Protein AF-A0A0G4F6U7-F1 (afdb_monomer_lite)

Secondary structure (DSSP, 8-state):
---HHHHHHHHHHHHHHHTS---PPP-------GGGS-HHHHHHHHHH--SHHHHHHHHHH-TTT--HHHHHHHHHHHHHHHHHHHHGGGEEEPPP--SSHHHHHHHHHHHHHHHHTT--GGGGHHHHHHHHHHTTS--EEE-HHHHGGGTSTTHHHHHHS-HHHHHHHHHHTT-EEEETTEEEESEETTEEEETTTEEE--EE-SS--TTSTTPPP-TTS--EEETTEEESSHHHHHHHHHHHHHHHTT--S-EEEEEES-TTSHHHHHHHHHHHS-GGGGGGG-TTEEEEEEEETTTEEEEEEEE--EEE----TT---EEE---EEEEEEEE----PPP-------

Foldseek 3Di:
DPDVVVVLVVLVVVLVVVVDDDDDDDDDDDDDALVNPDPVVLVVVLVVDQALVSVVVVCVVPVRNDDLSSQQVSLVSNQVSLCCVQQNQQEAEDQADDPDSSVSSSQSSLVRCCSVVLPPSSLCNLVSLLLCLQVVNHHQYQYPVLVVCCVDPNVVVLVVDQSVQNSVSSRQVPRWAQAPNDTDRCDDNQWGQANPPGTWHKDFDPDQDPVRVPDDADSSWGFIDTPQKIWRTNSLVSSVRSVVRCVVVVSAPAEAEQEDADCPDPSNVVLVVVVVDDQVCLVVVDPAWGWIWMAGPQQKIKIKIKDFPFDQDPDDPDDRPGDRDHIYIYIYIYRDPPPDPPPPPPPDD

pLDDT: mean 79.93, std 16.0, range [33.16, 97.44]

Sequence (349 aa):
MLNPWRWLKALLTTLATCHRSTSPPQQHDDPISASDVPEEAAVIIAEYVRSYSQLEALIDAHPTQFTTAVLLPILTRLLPAVVEDIFGAFVQVAIPKLSQDAAVIVAITRRLMMLEDGRDLARWRPHLELLYHLRGKRPVVLGDGHFEVFGSQTGRGFIGETEAVRQWKILSRGVTVHDRGQQRQLMDGDWILHTASGYRLPALLTSASPLFPRDTVDPANPPTQLDGWTYRNYASLVAFSVFNWLRDGRYITFSRDWSSWCPASAASLRVCQLRAAPPSDAAQWGNGVAVFDQKYNCRWHLRLVCWAVRRSVRGTRRSFDWRIGELTVLRLSMCTRRSLPPTIGRAMP

Structure (mmCIF, N/CA/C/O backbone):
data_AF-A0A0G4F6U7-F1
#
_entry.id   AF-A0A0G4F6U7-F1
#
loop_
_atom_site.group_PDB
_atom_site.id
_atom_site.type_symbol
_atom_site.label_atom_id
_atom_site.label_alt_id
_atom_site.label_comp_id
_atom_site.label_asym_id
_atom_site.label_entity_id
_atom_site.label_seq_id
_atom_site.pdbx_PDB_ins_code
_atom_site.Cartn_x
_atom_site.Cartn_y
_atom_site.Cartn_z
_atom_site.occupancy
_atom_site.B_iso_or_equiv
_atom_site.auth_seq_id
_atom_site.auth_comp_id
_atom_site.auth_asym_id
_atom_site.auth_atom_id
_atom_site.pdbx_PDB_model_num
ATOM 1 N N . MET A 1 1 ? -5.337 22.026 10.492 1.00 40.19 1 MET A N 1
ATOM 2 C CA . MET A 1 1 ? -5.624 20.610 10.803 1.00 40.19 1 MET A CA 1
ATOM 3 C C . MET A 1 1 ? -5.592 20.461 12.311 1.00 40.19 1 MET A C 1
ATOM 5 O O . MET A 1 1 ? -4.565 20.767 12.907 1.00 40.19 1 MET A O 1
ATOM 9 N N . LEU A 1 2 ? -6.725 20.110 12.924 1.00 41.50 2 LEU A N 1
ATOM 10 C CA . LEU A 1 2 ? -6.772 19.744 14.341 1.00 41.50 2 LEU A CA 1
ATOM 11 C C . LEU A 1 2 ? -5.878 18.517 14.554 1.00 41.50 2 LEU A C 1
ATOM 13 O O . LEU A 1 2 ? -5.738 17.695 13.656 1.00 41.50 2 LEU A O 1
ATOM 17 N N . ASN A 1 3 ? -5.202 18.444 15.698 1.00 49.34 3 ASN A N 1
ATOM 18 C CA . ASN A 1 3 ? -4.322 17.326 16.014 1.00 49.34 3 ASN A CA 1
ATOM 19 C C . ASN A 1 3 ? -5.196 16.120 16.422 1.00 49.34 3 ASN A C 1
ATOM 21 O O . ASN A 1 3 ? -5.743 16.170 17.527 1.00 49.34 3 ASN A O 1
ATOM 25 N N . PRO A 1 4 ? -5.311 15.050 15.610 1.00 46.31 4 PRO A N 1
ATOM 26 C CA . PRO A 1 4 ? -6.170 13.897 15.918 1.00 46.31 4 PRO A CA 1
ATOM 27 C C . PRO A 1 4 ? -5.772 13.204 17.235 1.00 46.31 4 PRO A C 1
ATOM 29 O O . PRO A 1 4 ? -6.594 12.612 17.935 1.00 46.31 4 PRO A O 1
ATOM 32 N N . TRP A 1 5 ? -4.522 13.385 17.679 1.00 50.59 5 TRP A N 1
ATOM 33 C CA . TRP A 1 5 ? -4.052 12.908 18.981 1.00 50.59 5 TRP A CA 1
ATOM 34 C C . TRP A 1 5 ? -4.678 13.634 20.172 1.00 50.59 5 TRP A C 1
ATOM 36 O O . TRP A 1 5 ? -4.762 13.060 21.256 1.00 50.59 5 TRP A O 1
ATOM 46 N N . ARG A 1 6 ? -5.114 14.888 20.004 1.00 60.78 6 ARG A N 1
ATOM 47 C CA . ARG A 1 6 ? -5.789 15.648 21.065 1.00 60.78 6 ARG A CA 1
ATOM 48 C C . ARG A 1 6 ? -7.171 15.060 21.350 1.00 60.78 6 ARG A C 1
ATOM 50 O O . ARG A 1 6 ? -7.548 14.971 22.515 1.00 60.78 6 ARG A O 1
ATOM 57 N N . TRP A 1 7 ? -7.861 14.600 20.309 1.00 58.53 7 TRP A N 1
ATOM 58 C CA . TRP A 1 7 ? -9.170 13.963 20.407 1.00 58.53 7 TRP A CA 1
ATOM 59 C C . TRP A 1 7 ? -9.079 12.544 20.967 1.00 58.53 7 TRP A C 1
ATOM 61 O O . TRP A 1 7 ? -9.760 12.236 21.938 1.00 58.53 7 TRP A O 1
ATOM 71 N N . LEU A 1 8 ? -8.140 11.717 20.480 1.00 54.72 8 LEU A N 1
ATOM 72 C CA . LEU A 1 8 ? -7.913 10.377 21.043 1.00 54.72 8 LEU A CA 1
ATOM 73 C C . LEU A 1 8 ? -7.614 10.452 22.547 1.00 54.72 8 LEU A C 1
ATOM 75 O O . LEU A 1 8 ? -8.070 9.623 23.329 1.00 54.72 8 LEU A O 1
ATOM 79 N N . LYS A 1 9 ? -6.857 11.476 22.959 1.00 60.44 9 LYS A N 1
ATOM 80 C CA . LYS A 1 9 ? -6.544 11.734 24.363 1.00 60.44 9 LYS A CA 1
ATOM 81 C C . LYS A 1 9 ? -7.778 12.189 25.147 1.00 60.44 9 LYS A C 1
ATOM 83 O O . LYS A 1 9 ? -7.944 11.729 26.271 1.00 60.44 9 LYS A O 1
ATOM 88 N N . ALA A 1 10 ? -8.643 13.029 24.574 1.00 63.41 10 ALA A N 1
ATOM 89 C CA . ALA A 1 10 ? -9.898 13.444 25.202 1.00 63.41 10 ALA A CA 1
ATOM 90 C C . ALA A 1 10 ? -10.861 12.259 25.361 1.00 63.41 10 ALA A C 1
ATOM 92 O O . ALA A 1 10 ? -11.289 11.994 26.476 1.00 63.41 10 ALA A O 1
ATOM 93 N N . LEU A 1 11 ? -11.084 11.475 24.302 1.00 58.88 11 LEU A N 1
ATOM 94 C CA . LEU A 1 11 ? -11.898 10.258 24.324 1.00 58.88 11 LEU A CA 1
ATOM 95 C C . LEU A 1 11 ? -11.395 9.262 25.381 1.00 58.88 11 LEU A C 1
ATOM 97 O O . LEU A 1 11 ? -12.164 8.798 26.216 1.00 58.88 11 LEU A O 1
ATOM 101 N N . LEU A 1 12 ? -10.087 8.981 25.400 1.00 61.59 12 LEU A N 1
ATOM 102 C CA . LEU A 1 12 ? -9.454 8.143 26.424 1.00 61.59 12 LEU A CA 1
ATOM 103 C C . LEU A 1 12 ? -9.634 8.703 27.839 1.00 61.59 12 LEU A C 1
ATOM 105 O O . LEU A 1 12 ? -9.830 7.933 28.776 1.00 61.59 12 LEU A O 1
ATOM 109 N N . THR A 1 13 ? -9.565 10.027 28.001 1.00 66.75 13 THR A N 1
ATOM 110 C CA . THR A 1 13 ? -9.770 10.677 29.302 1.00 66.75 13 THR A CA 1
ATOM 111 C C . THR A 1 13 ? -11.214 10.505 29.759 1.00 66.75 13 THR A C 1
ATOM 113 O O . THR A 1 13 ? -11.430 10.073 30.886 1.00 66.75 13 THR A O 1
ATOM 116 N N . THR A 1 14 ? -12.186 10.739 28.874 1.00 63.28 14 THR A N 1
ATOM 117 C CA . THR A 1 14 ? -13.619 10.579 29.152 1.00 63.28 14 THR A CA 1
ATOM 118 C C . THR A 1 14 ? -13.969 9.132 29.496 1.00 63.28 14 THR A C 1
ATOM 120 O O . THR A 1 14 ? -14.623 8.873 30.507 1.00 63.28 14 THR A O 1
ATOM 123 N N . LEU A 1 15 ? -13.463 8.170 28.716 1.00 58.62 15 LEU A N 1
ATOM 124 C CA . LEU A 1 15 ? -13.661 6.741 28.973 1.00 58.62 15 LEU A CA 1
ATOM 125 C C . LEU A 1 15 ? -13.040 6.308 30.312 1.00 58.62 15 LEU A C 1
ATOM 127 O O . LEU A 1 15 ? -13.625 5.497 31.027 1.00 58.62 15 LEU A O 1
ATOM 131 N N . ALA A 1 16 ? -11.893 6.877 30.692 1.00 58.88 16 ALA A N 1
ATOM 132 C CA . ALA A 1 16 ? -11.264 6.605 31.983 1.00 58.88 16 ALA A CA 1
ATOM 133 C C . ALA A 1 16 ? -12.014 7.246 33.167 1.00 58.88 16 ALA A C 1
ATOM 135 O O . ALA A 1 16 ? -12.053 6.660 34.251 1.00 58.88 16 ALA A O 1
ATOM 136 N N . THR A 1 17 ? -12.623 8.424 32.988 1.00 62.81 17 THR A N 1
ATOM 137 C CA . THR A 1 17 ? -13.382 9.108 34.048 1.00 62.81 17 THR A CA 1
ATOM 138 C C . THR A 1 17 ? -14.770 8.515 34.269 1.00 62.81 17 THR A C 1
ATOM 140 O O . THR A 1 17 ? -15.213 8.451 35.416 1.00 62.81 17 THR A O 1
ATOM 143 N N . CYS A 1 18 ? -15.426 8.000 33.222 1.00 54.12 18 CYS A N 1
ATOM 144 C CA . CYS A 1 18 ? -16.718 7.313 33.345 1.00 54.12 18 CYS A CA 1
ATOM 145 C C . CYS A 1 18 ? -16.656 6.076 34.254 1.00 54.12 18 CYS A C 1
ATOM 147 O O . CYS A 1 18 ? -17.672 5.688 34.818 1.00 54.12 18 CYS A O 1
ATOM 149 N N . HIS A 1 19 ? -15.473 5.492 34.471 1.00 53.75 19 HIS A N 1
ATOM 150 C CA . HIS A 1 19 ? -15.337 4.325 35.339 1.00 53.75 19 HIS A CA 1
ATOM 151 C C . HIS A 1 19 ? -15.203 4.659 36.840 1.00 53.75 19 HIS A C 1
ATOM 153 O O . HIS A 1 19 ? -15.184 3.739 37.656 1.00 53.75 19 HIS A O 1
ATOM 159 N N . ARG A 1 20 ? -15.092 5.943 37.229 1.00 49.62 20 ARG A N 1
ATOM 160 C CA . ARG A 1 20 ? -14.741 6.352 38.608 1.00 49.62 20 ARG A CA 1
ATOM 161 C C . ARG A 1 20 ? -15.729 7.267 39.335 1.00 49.62 20 ARG A C 1
ATOM 163 O O . ARG A 1 20 ? -15.447 7.623 40.475 1.00 49.62 20 ARG A O 1
ATOM 170 N N . SER A 1 21 ? -16.857 7.648 38.740 1.00 44.41 21 SER A N 1
ATOM 171 C CA . SER A 1 21 ? -17.758 8.625 39.367 1.00 44.41 21 SER A CA 1
ATOM 172 C C . SER A 1 21 ? -19.019 7.977 39.946 1.00 44.41 21 SER A C 1
ATOM 174 O O . SER A 1 21 ? -19.998 7.764 39.239 1.00 44.41 21 SER A O 1
ATOM 176 N N . THR A 1 22 ? -18.998 7.693 41.249 1.00 45.25 22 THR A N 1
ATOM 177 C CA . THR A 1 22 ? -20.193 7.492 42.088 1.00 45.25 22 THR A CA 1
ATOM 178 C C . THR A 1 22 ? -20.369 8.730 42.962 1.00 45.25 22 THR A C 1
ATOM 180 O O . THR A 1 22 ? -19.829 8.792 44.065 1.00 45.25 22 THR A O 1
ATOM 183 N N . SER A 1 23 ? -21.104 9.722 42.462 1.00 52.34 23 SER A N 1
ATOM 184 C CA . SER A 1 23 ? -21.536 10.898 43.229 1.00 52.34 23 SER A CA 1
ATOM 185 C C . SER A 1 23 ? -23.064 11.004 43.142 1.00 52.34 23 SER A C 1
ATOM 187 O O . SER A 1 23 ? -23.607 10.733 42.070 1.00 52.34 23 SER A O 1
ATOM 189 N N . PRO A 1 24 ? -23.771 11.354 44.233 1.00 53.81 24 PRO A N 1
ATOM 190 C CA . PRO A 1 24 ? -25.235 11.365 44.270 1.00 53.81 24 PRO A CA 1
ATOM 191 C C . PRO A 1 24 ? -25.838 12.511 43.426 1.00 53.81 24 PRO A C 1
ATOM 193 O O . PRO A 1 24 ? -25.215 13.570 43.315 1.00 53.81 24 PRO A O 1
ATOM 196 N N . PRO A 1 25 ? -27.034 12.319 42.833 1.00 53.66 25 PRO A N 1
ATOM 197 C CA . PRO A 1 25 ? -27.571 13.203 41.798 1.00 53.66 25 PRO A CA 1
ATOM 198 C C . PRO A 1 25 ? -28.247 14.469 42.355 1.00 53.66 25 PRO A C 1
ATOM 200 O O . PRO A 1 25 ? -29.025 14.411 43.307 1.00 53.66 25 PRO A O 1
ATOM 203 N N . GLN A 1 26 ? -27.989 15.609 41.705 1.00 55.94 26 GLN A N 1
ATOM 204 C CA . GLN A 1 26 ? -28.823 16.817 41.755 1.00 55.94 26 GLN A CA 1
ATOM 205 C C . GLN A 1 26 ? -29.822 16.775 40.586 1.00 55.94 26 GLN A C 1
ATOM 207 O O . GLN A 1 26 ? -29.419 16.537 39.451 1.00 55.94 26 GLN A O 1
ATOM 212 N N . GLN A 1 27 ? -31.109 17.003 40.874 1.00 58.38 27 GLN A N 1
ATOM 213 C CA . GLN A 1 27 ? -32.210 17.022 39.901 1.00 58.38 27 GLN A CA 1
ATOM 214 C C . GLN A 1 27 ? -32.046 18.159 38.875 1.00 58.38 27 GLN A C 1
ATOM 216 O O . GLN A 1 27 ? -32.274 19.325 39.189 1.00 58.38 27 GLN A O 1
ATOM 221 N N . HIS A 1 28 ? -31.699 17.800 37.644 1.00 55.06 28 HIS A N 1
ATOM 222 C CA . HIS A 1 28 ? -31.919 18.581 36.427 1.00 55.06 28 HIS A CA 1
ATOM 223 C C . HIS A 1 28 ? -32.705 17.690 35.456 1.00 55.06 28 HIS A C 1
ATOM 225 O O . HIS A 1 28 ? -32.580 16.473 35.554 1.00 55.06 28 HIS A O 1
ATOM 231 N N . ASP A 1 29 ? -33.517 18.281 34.569 1.00 57.53 29 ASP A N 1
ATOM 232 C CA . ASP A 1 29 ? -34.277 17.563 33.532 1.00 57.53 29 ASP A CA 1
ATOM 233 C C . ASP A 1 29 ? -33.411 16.476 32.882 1.00 57.53 29 ASP A C 1
ATOM 235 O O . ASP A 1 29 ? -32.372 16.792 32.297 1.00 57.53 29 ASP A O 1
ATOM 239 N N . ASP A 1 30 ? -33.815 15.211 33.050 1.00 62.66 30 ASP A N 1
ATOM 240 C CA . ASP A 1 30 ? -32.976 14.052 32.750 1.00 62.66 30 ASP A CA 1
ATOM 241 C C . ASP A 1 30 ? -32.612 14.036 31.255 1.00 62.66 30 ASP A C 1
ATOM 243 O O . ASP A 1 30 ? -33.484 13.823 30.401 1.00 62.66 30 ASP A O 1
ATOM 247 N N . PRO A 1 31 ? -31.336 14.262 30.889 1.00 64.31 31 PRO A N 1
ATOM 248 C CA . PRO A 1 31 ? -30.898 14.010 29.530 1.00 64.31 31 PRO A CA 1
ATOM 249 C C . PRO A 1 31 ? -31.093 12.519 29.245 1.00 64.31 31 PRO A C 1
ATOM 251 O O . PRO A 1 31 ? -30.679 11.686 30.050 1.00 64.31 31 PRO A O 1
ATOM 254 N N . ILE A 1 32 ? -31.718 12.195 28.105 1.00 59.88 32 ILE A N 1
ATOM 255 C CA . ILE A 1 32 ? -31.932 10.813 27.642 1.00 59.88 32 ILE A CA 1
ATOM 256 C C . ILE A 1 32 ? -30.635 10.032 27.842 1.00 59.88 32 ILE A C 1
ATOM 258 O O . ILE A 1 32 ? -29.584 10.418 27.311 1.00 59.88 32 ILE A O 1
ATOM 262 N N . SER A 1 33 ? -30.700 8.969 28.643 1.00 68.19 33 SER A N 1
ATOM 263 C CA . SER A 1 33 ? -29.511 8.213 28.993 1.00 68.19 33 SER A CA 1
ATOM 264 C C . SER A 1 33 ? -28.994 7.503 27.749 1.00 68.19 33 SER A C 1
ATOM 266 O O . SER A 1 33 ? -29.758 7.005 26.923 1.00 68.19 33 SER A O 1
ATOM 268 N N . ALA A 1 34 ? -27.674 7.401 27.607 1.00 59.03 34 ALA A N 1
ATOM 269 C CA . ALA A 1 34 ? -27.078 6.647 26.506 1.00 59.03 34 ALA A CA 1
ATOM 270 C C . ALA A 1 34 ? -27.438 5.147 26.555 1.00 59.03 34 ALA A C 1
ATOM 272 O O . ALA A 1 34 ? -27.325 4.458 25.545 1.00 59.03 34 ALA A O 1
ATOM 273 N N . SER A 1 35 ? -27.888 4.647 27.713 1.00 68.25 35 SER A N 1
ATOM 274 C CA . SER A 1 35 ? -28.480 3.309 27.856 1.00 68.25 35 SER A CA 1
ATOM 275 C C . SER A 1 35 ? -29.824 3.154 27.149 1.00 68.25 35 SER A C 1
ATOM 277 O O . SER A 1 35 ? -30.236 2.028 26.890 1.00 68.25 35 SER A O 1
ATOM 279 N N . ASP A 1 36 ? -30.500 4.263 26.853 1.00 71.62 36 ASP A N 1
ATOM 280 C CA . ASP A 1 36 ? -31.846 4.278 26.277 1.00 71.62 36 ASP A CA 1
ATOM 281 C C . ASP A 1 36 ? -31.800 4.315 24.743 1.00 71.62 36 ASP A C 1
ATOM 283 O O . ASP A 1 36 ? -32.838 4.258 24.084 1.00 71.62 36 ASP A O 1
ATOM 287 N N . VAL A 1 37 ? -30.598 4.410 24.157 1.00 64.12 37 VAL A N 1
ATOM 288 C CA . VAL A 1 37 ? -30.391 4.296 22.712 1.00 64.12 37 VAL A CA 1
ATOM 289 C C . VAL A 1 37 ? -30.582 2.827 22.317 1.00 64.12 37 VAL A C 1
ATOM 291 O O . VAL A 1 37 ? -29.795 1.983 22.751 1.00 64.12 37 VAL A O 1
ATOM 294 N N . PRO A 1 38 ? -31.583 2.499 21.480 1.00 77.81 38 PRO A N 1
ATOM 295 C CA . PRO A 1 38 ? -31.820 1.125 21.055 1.00 77.81 38 PRO A CA 1
ATOM 296 C C . PRO A 1 38 ? -30.613 0.573 20.291 1.00 77.81 38 PRO A C 1
ATOM 298 O O . PRO A 1 38 ? -29.976 1.292 19.514 1.00 77.81 38 PRO A O 1
ATOM 301 N N . GLU A 1 39 ? -30.316 -0.715 20.456 1.00 74.62 39 GLU A N 1
ATOM 302 C CA . GLU A 1 39 ? -29.221 -1.386 19.742 1.00 74.62 39 GLU A CA 1
ATOM 303 C C . GLU A 1 39 ? -29.390 -1.269 18.211 1.00 74.62 39 GLU A C 1
ATOM 305 O O . GLU A 1 39 ? -28.419 -1.125 17.461 1.00 74.62 39 GLU A O 1
ATOM 310 N N . GLU A 1 40 ? -30.637 -1.206 17.739 1.00 78.88 40 GLU A N 1
ATOM 311 C CA . GLU A 1 40 ? -31.000 -0.994 16.339 1.00 78.88 40 GLU A CA 1
ATOM 312 C C . GLU A 1 40 ? -30.527 0.368 15.808 1.00 78.88 40 GLU A C 1
ATOM 314 O O . GLU A 1 40 ? -30.136 0.481 14.643 1.00 78.88 40 GLU A O 1
ATOM 319 N N . ALA A 1 41 ? -30.499 1.404 16.651 1.00 77.12 41 ALA A N 1
ATOM 320 C CA . ALA A 1 41 ? -30.007 2.720 16.259 1.00 77.12 41 ALA A CA 1
ATOM 321 C C . ALA A 1 41 ? -28.490 2.696 16.014 1.00 77.12 41 ALA A C 1
ATOM 323 O O . ALA A 1 41 ? -28.021 3.292 15.044 1.00 77.12 41 ALA A O 1
ATOM 324 N N . ALA A 1 42 ? -27.721 1.949 16.816 1.00 72.12 42 ALA A N 1
ATOM 325 C CA . ALA A 1 42 ? -26.281 1.781 16.601 1.00 72.12 42 ALA A CA 1
ATOM 326 C C . ALA A 1 42 ? -25.982 1.085 15.260 1.00 72.12 42 ALA A C 1
ATOM 328 O O . ALA A 1 42 ? -25.031 1.447 14.562 1.00 72.12 42 ALA A O 1
ATOM 329 N N . VAL A 1 43 ? -26.828 0.131 14.858 1.00 76.25 43 VAL A N 1
ATOM 330 C CA . VAL A 1 43 ? -26.751 -0.519 13.543 1.00 76.25 43 VAL A CA 1
ATOM 331 C C . VAL A 1 43 ? -26.986 0.478 12.410 1.00 76.25 43 VAL A C 1
ATOM 333 O O . VAL A 1 43 ? -26.181 0.515 11.480 1.00 76.25 43 VAL A O 1
ATOM 336 N N . ILE A 1 44 ? -28.027 1.307 12.508 1.00 83.38 44 ILE A N 1
ATOM 337 C CA . ILE A 1 44 ? -28.359 2.326 11.499 1.00 83.38 44 ILE A CA 1
ATOM 338 C C . ILE A 1 44 ? -27.246 3.375 11.395 1.00 83.38 44 ILE A C 1
ATOM 340 O O . ILE A 1 44 ? -26.821 3.728 10.294 1.00 83.38 44 ILE A O 1
ATOM 344 N N . ILE A 1 45 ? -26.718 3.841 12.531 1.00 77.12 45 ILE A N 1
ATOM 345 C CA . ILE A 1 45 ? -25.592 4.780 12.561 1.00 77.12 45 ILE A CA 1
ATOM 346 C C . ILE A 1 45 ? -24.370 4.155 11.880 1.00 77.12 45 ILE A C 1
ATOM 348 O O . ILE A 1 45 ? -23.751 4.797 11.033 1.00 77.12 45 ILE A O 1
ATOM 352 N N . ALA A 1 46 ? -24.051 2.891 12.175 1.00 78.25 46 ALA A N 1
ATOM 353 C CA . ALA A 1 46 ? -22.943 2.186 11.532 1.00 78.25 46 ALA A CA 1
ATOM 354 C C . ALA A 1 46 ? -23.129 2.016 10.011 1.00 78.25 46 ALA A C 1
ATOM 356 O O . ALA A 1 46 ? -22.146 1.913 9.283 1.00 78.25 46 ALA A O 1
ATOM 357 N N . GLU A 1 47 ? -24.367 1.980 9.511 1.00 83.19 47 GLU A N 1
ATOM 358 C CA . GLU A 1 47 ? -24.648 1.974 8.070 1.00 83.19 47 GLU A CA 1
ATOM 359 C C . GLU A 1 47 ? -24.481 3.354 7.421 1.00 83.19 47 GLU A C 1
ATOM 361 O O . GLU A 1 47 ? -24.200 3.440 6.219 1.00 83.19 47 GLU A O 1
ATOM 366 N N . TYR A 1 48 ? -24.654 4.429 8.188 1.00 86.06 48 TYR A N 1
ATOM 367 C CA . TYR A 1 48 ? -24.512 5.799 7.704 1.00 86.06 48 TYR A CA 1
ATOM 368 C C . TYR A 1 48 ? -23.061 6.294 7.757 1.00 86.06 48 TYR A C 1
ATOM 370 O O . TYR A 1 48 ? -22.618 7.008 6.859 1.00 86.06 48 TYR A O 1
ATOM 378 N N . VAL A 1 49 ? -22.304 5.877 8.773 1.00 88.81 49 VAL A N 1
ATOM 379 C CA . VAL A 1 49 ? -20.893 6.229 8.956 1.00 88.81 49 VAL A CA 1
ATOM 380 C C . VAL A 1 49 ? -20.025 5.397 8.008 1.00 88.81 49 VAL A C 1
ATOM 382 O O . VAL A 1 49 ? -19.842 4.195 8.191 1.00 88.81 49 VAL A O 1
ATOM 385 N N . ARG A 1 50 ? -19.486 6.044 6.972 1.00 87.50 50 ARG A N 1
ATOM 386 C CA . ARG A 1 50 ? -18.647 5.431 5.925 1.00 87.50 50 ARG A CA 1
ATOM 387 C C . ARG A 1 50 ? -17.173 5.809 6.012 1.00 87.50 50 ARG A C 1
ATOM 389 O O . ARG A 1 50 ? -16.364 5.158 5.361 1.00 87.50 50 ARG A O 1
ATOM 396 N N . SER A 1 51 ? -16.833 6.816 6.810 1.00 87.25 51 SER A N 1
ATOM 397 C CA . SER A 1 51 ? -15.453 7.220 7.088 1.00 87.25 51 SER A CA 1
ATOM 398 C C . SER A 1 51 ? -15.250 7.536 8.566 1.00 87.25 51 SER A C 1
ATOM 400 O O . SER A 1 51 ? -16.194 7.853 9.297 1.00 87.25 51 SER A O 1
ATOM 402 N N . TYR A 1 52 ? -14.000 7.497 9.010 1.00 87.06 52 TYR A N 1
ATOM 403 C CA . TYR A 1 52 ? -13.599 7.919 10.344 1.00 87.06 52 TYR A CA 1
ATOM 404 C C . TYR A 1 52 ? -13.861 9.411 10.560 1.00 87.06 52 TYR A C 1
ATOM 406 O O . TYR A 1 52 ? -14.343 9.788 11.621 1.00 87.06 52 TYR A O 1
ATOM 414 N N . SER A 1 53 ? -13.667 10.251 9.541 1.00 86.31 53 SER A N 1
ATOM 415 C CA . SER A 1 53 ? -14.015 11.680 9.619 1.00 86.31 53 SER A CA 1
ATOM 416 C C . SER A 1 53 ? -15.506 11.939 9.885 1.00 86.31 53 SER A C 1
ATOM 418 O O . SER A 1 53 ? -15.851 12.866 10.618 1.00 86.31 53 SER A O 1
ATOM 420 N N . GLN A 1 54 ? -16.406 11.114 9.337 1.00 89.25 54 GLN A N 1
ATOM 421 C CA . GLN A 1 54 ? -17.837 11.187 9.650 1.00 89.25 54 GLN A CA 1
ATOM 422 C C . GLN A 1 54 ? -18.119 10.740 11.084 1.00 89.25 54 GLN A C 1
ATOM 424 O O . GLN A 1 54 ? -18.940 11.357 11.761 1.00 89.25 54 GLN A O 1
ATOM 429 N N . LEU A 1 55 ? -17.437 9.688 11.550 1.00 89.25 55 LEU A N 1
ATOM 430 C CA . LEU A 1 55 ? -17.551 9.226 12.930 1.00 89.25 55 LEU A CA 1
ATOM 431 C C . LEU A 1 55 ? -17.073 10.294 13.921 1.00 89.25 55 LEU A C 1
ATOM 433 O O . LEU A 1 55 ? -17.748 10.543 14.912 1.00 89.25 55 LEU A O 1
ATOM 437 N N . GLU A 1 56 ? -15.943 10.943 13.638 1.00 88.06 56 GLU A N 1
ATOM 438 C CA . GLU A 1 56 ? -15.385 12.025 14.455 1.00 88.06 56 GLU A CA 1
ATOM 439 C C . GLU A 1 56 ? -16.377 13.190 14.564 1.00 88.06 56 GLU A C 1
ATOM 441 O O . GLU A 1 56 ? -16.742 13.579 15.671 1.00 88.06 56 GLU A O 1
ATOM 446 N N . ALA A 1 57 ? -16.910 13.664 13.432 1.00 88.00 57 ALA A N 1
ATOM 447 C CA . ALA A 1 57 ? -17.907 14.735 13.415 1.00 88.00 57 ALA A CA 1
ATOM 448 C C . ALA A 1 57 ? -19.185 14.376 14.195 1.00 88.00 57 ALA A C 1
ATOM 450 O O . ALA A 1 57 ? -19.778 15.231 14.853 1.00 88.00 57 ALA A O 1
ATOM 451 N N . LEU A 1 58 ? -19.611 13.111 14.133 1.00 87.19 58 LEU A N 1
ATOM 452 C CA . LEU A 1 58 ? -20.794 12.634 14.842 1.00 87.19 58 LEU A CA 1
ATOM 453 C C . LEU A 1 58 ? -20.567 12.564 16.359 1.00 87.19 58 LEU A C 1
ATOM 455 O O . LEU A 1 58 ? -21.445 12.953 17.129 1.00 87.19 58 LEU A O 1
ATOM 459 N N . ILE A 1 59 ? -19.391 12.104 16.790 1.00 85.94 59 ILE A N 1
ATOM 460 C CA . ILE A 1 59 ? -19.030 12.076 18.211 1.00 85.94 59 ILE A CA 1
ATOM 461 C C . ILE A 1 59 ? -18.903 13.498 18.758 1.00 85.94 59 ILE A C 1
ATOM 463 O O . ILE A 1 59 ? -19.388 13.766 19.855 1.00 85.94 59 ILE A O 1
ATOM 467 N N . ASP A 1 60 ? -18.318 14.417 17.990 1.00 84.56 60 ASP A N 1
ATOM 468 C CA . ASP A 1 60 ? -18.191 15.823 18.382 1.00 84.56 60 ASP A CA 1
ATOM 469 C C . ASP A 1 60 ? -19.557 16.506 18.549 1.00 84.56 60 ASP A C 1
ATOM 471 O O . ASP A 1 60 ? -19.732 17.329 19.448 1.00 84.56 60 ASP A O 1
ATOM 475 N N . ALA A 1 61 ? -20.543 16.140 17.725 1.00 83.44 61 ALA A N 1
ATOM 476 C CA . ALA A 1 61 ? -21.911 16.638 17.847 1.00 83.44 61 ALA A CA 1
ATOM 477 C C . ALA A 1 61 ? -22.660 16.061 19.066 1.00 83.44 61 ALA A C 1
ATOM 479 O O . ALA A 1 61 ? -23.548 16.726 19.605 1.00 83.44 61 ALA A O 1
ATOM 480 N N . HIS A 1 62 ? -22.311 14.849 19.517 1.00 82.81 62 HIS A N 1
ATOM 481 C CA . HIS A 1 62 ? -23.049 14.120 20.559 1.00 82.81 62 HIS A CA 1
ATOM 482 C C . HIS A 1 62 ? -22.138 13.389 21.571 1.00 82.81 62 HIS A C 1
ATOM 484 O O . HIS A 1 62 ? -22.277 12.179 21.776 1.00 82.81 62 HIS A O 1
ATOM 490 N N . PRO A 1 63 ? -21.227 14.088 22.271 1.00 80.12 63 PRO A N 1
ATOM 491 C CA . PRO A 1 63 ? -20.150 13.455 23.040 1.00 80.12 63 PRO A CA 1
ATOM 492 C C . PRO A 1 63 ? -20.631 12.565 24.197 1.00 80.12 63 PRO A C 1
ATOM 494 O O . PRO A 1 63 ? -19.922 11.645 24.599 1.00 80.12 63 PRO A O 1
ATOM 497 N N . THR A 1 64 ? -21.826 12.812 24.738 1.00 81.00 64 THR A N 1
ATOM 498 C CA . THR A 1 64 ? -22.405 12.037 25.849 1.00 81.00 64 THR A CA 1
ATOM 499 C C . THR A 1 64 ? -23.114 10.755 25.406 1.00 81.00 64 THR A C 1
ATOM 501 O O . THR A 1 64 ? -23.359 9.888 26.240 1.00 81.00 64 THR A O 1
ATOM 504 N N . GLN A 1 65 ? -23.430 10.608 24.115 1.00 81.31 65 GLN A N 1
ATOM 505 C CA . GLN A 1 65 ? -24.210 9.479 23.587 1.00 81.31 65 GLN A CA 1
ATOM 506 C C . GLN A 1 65 ? -23.330 8.305 23.124 1.00 81.31 65 GLN A C 1
ATOM 508 O O . GLN A 1 65 ? -23.801 7.175 23.004 1.00 81.31 65 GLN A O 1
ATOM 513 N N . PHE A 1 66 ? -22.035 8.540 22.896 1.00 82.69 66 PHE A N 1
ATOM 514 C CA . PHE A 1 66 ? -21.099 7.534 22.393 1.00 82.69 66 PHE A CA 1
ATOM 515 C C . PHE A 1 66 ? -20.387 6.783 23.522 1.00 82.69 66 PHE A C 1
ATOM 517 O O . PHE A 1 66 ? -19.230 7.043 23.853 1.00 82.69 66 PHE A O 1
ATOM 524 N N . THR A 1 67 ? -21.088 5.810 24.104 1.00 86.38 67 THR A N 1
ATOM 525 C CA . THR A 1 67 ? -20.503 4.851 25.055 1.00 86.38 67 THR A CA 1
ATOM 526 C C . THR A 1 67 ? -19.673 3.784 24.336 1.00 86.38 67 THR A C 1
ATOM 528 O O . THR A 1 67 ? -19.720 3.643 23.111 1.00 86.38 67 THR A O 1
ATOM 531 N N . THR A 1 68 ? -18.920 2.977 25.090 1.00 87.06 68 THR A N 1
ATOM 532 C CA . THR A 1 68 ? -18.165 1.845 24.526 1.00 87.06 68 THR A CA 1
ATOM 533 C C . THR A 1 68 ? -19.066 0.842 23.802 1.00 87.06 68 THR A C 1
ATOM 535 O O . THR A 1 68 ? -18.690 0.358 22.736 1.00 87.06 68 THR A O 1
ATOM 538 N N . ALA A 1 69 ? -20.262 0.586 24.341 1.00 85.81 69 ALA A N 1
ATOM 539 C CA . ALA A 1 69 ? -21.247 -0.326 23.765 1.00 85.81 69 ALA A CA 1
ATOM 540 C C . ALA A 1 69 ? -21.755 0.142 22.390 1.00 85.81 69 ALA A C 1
ATOM 542 O O . ALA A 1 69 ? -22.005 -0.686 21.521 1.00 85.81 69 ALA A O 1
ATOM 543 N N . VAL A 1 70 ? -21.844 1.458 22.166 1.00 85.94 70 VAL A N 1
ATOM 544 C CA . VAL A 1 70 ? -22.246 2.044 20.875 1.00 85.94 70 VAL A CA 1
ATOM 545 C C . VAL A 1 70 ? -21.058 2.136 19.912 1.00 85.94 70 VAL A C 1
ATOM 547 O O . VAL A 1 70 ? -21.167 1.782 18.738 1.00 85.94 70 VAL A O 1
ATOM 550 N N . LEU A 1 71 ? -19.896 2.585 20.397 1.00 88.44 71 LEU A N 1
ATOM 551 C CA . LEU A 1 71 ? -18.714 2.816 19.562 1.00 88.44 71 LEU A CA 1
ATOM 552 C C . LEU A 1 71 ? -18.112 1.528 19.003 1.00 88.44 71 LEU A C 1
ATOM 554 O O . LEU A 1 71 ? -17.684 1.509 17.847 1.00 88.44 71 LEU A O 1
ATOM 558 N N . LEU A 1 72 ? -18.048 0.460 19.801 1.00 90.44 72 LEU A N 1
ATOM 559 C CA . LEU A 1 72 ? -17.365 -0.764 19.392 1.00 90.44 72 LEU A CA 1
ATOM 560 C C . LEU A 1 72 ? -18.016 -1.422 18.156 1.00 90.44 72 LEU A C 1
ATOM 562 O O . LEU A 1 72 ? -17.279 -1.704 17.204 1.00 90.44 72 LEU A O 1
ATOM 566 N N . PRO A 1 73 ? -19.347 -1.627 18.086 1.00 88.75 73 PRO A N 1
ATOM 567 C CA . PRO A 1 73 ? -20.000 -2.146 16.884 1.00 88.75 73 PRO A CA 1
ATOM 568 C C . PRO A 1 73 ? -19.802 -1.255 15.652 1.00 88.75 73 PRO A C 1
ATOM 570 O O . PRO A 1 73 ? -19.531 -1.776 14.567 1.00 88.75 73 PRO A O 1
ATOM 573 N N . ILE A 1 74 ? -19.879 0.074 15.814 1.00 89.69 74 ILE A N 1
ATOM 574 C CA . ILE A 1 74 ? -19.670 1.036 14.719 1.00 89.69 74 ILE A CA 1
ATOM 575 C C . ILE A 1 74 ? -18.250 0.900 14.167 1.00 89.69 74 ILE A C 1
ATOM 577 O O . ILE A 1 74 ? -18.067 0.668 12.974 1.00 89.69 74 ILE A O 1
ATOM 581 N N . LEU A 1 75 ? -17.240 0.968 15.035 1.00 92.38 75 LEU A N 1
ATOM 582 C CA . LEU A 1 75 ? -15.830 0.866 14.653 1.00 92.38 75 LEU A CA 1
ATOM 583 C C . LEU A 1 75 ? -15.494 -0.492 14.026 1.00 92.38 75 LEU A C 1
ATOM 585 O O . LEU A 1 75 ? -14.773 -0.558 13.029 1.00 92.38 75 LEU A O 1
ATOM 589 N N . THR A 1 76 ? -16.046 -1.575 14.575 1.00 92.06 76 THR A N 1
ATOM 590 C CA . THR A 1 76 ? -15.842 -2.940 14.067 1.00 92.06 76 THR A CA 1
ATOM 591 C C . THR A 1 76 ? -16.395 -3.116 12.652 1.00 92.06 76 THR A C 1
ATOM 593 O O . THR A 1 76 ? -15.820 -3.864 11.863 1.00 92.06 76 THR A O 1
ATOM 596 N N . ARG A 1 77 ? -17.477 -2.409 12.304 1.00 91.19 77 ARG A N 1
ATOM 597 C CA . ARG A 1 77 ? -18.055 -2.393 10.950 1.00 91.19 77 ARG A CA 1
ATOM 598 C C . ARG A 1 77 ? -17.355 -1.414 10.014 1.00 91.19 77 ARG A C 1
ATOM 600 O O . ARG A 1 77 ? -17.177 -1.721 8.838 1.00 91.19 77 ARG A O 1
ATOM 607 N N . LEU A 1 78 ? -16.940 -0.263 10.533 1.00 91.38 78 LEU A N 1
ATOM 608 C CA . LEU A 1 78 ? -16.276 0.779 9.760 1.00 91.38 78 LEU A CA 1
ATOM 609 C C . LEU A 1 78 ? -14.902 0.322 9.257 1.00 91.38 78 LEU A C 1
ATOM 611 O O . LEU A 1 78 ? -14.569 0.544 8.097 1.00 91.38 78 LEU A O 1
ATOM 615 N N . LEU A 1 79 ? -14.125 -0.374 10.095 1.00 92.94 79 LEU A N 1
ATOM 616 C CA . LEU A 1 79 ? -12.784 -0.847 9.740 1.00 92.94 79 LEU A CA 1
ATOM 617 C C . LEU A 1 79 ? -12.729 -1.656 8.429 1.00 92.94 79 LEU A C 1
ATOM 619 O O . LEU A 1 79 ? -11.986 -1.254 7.535 1.00 92.94 79 LEU A O 1
ATOM 623 N N . PRO A 1 80 ? -13.475 -2.765 8.258 1.00 91.19 80 PRO A N 1
ATOM 624 C CA . PRO A 1 80 ? -13.453 -3.511 7.004 1.00 91.19 80 PRO A CA 1
ATOM 625 C C . PRO A 1 80 ? -13.998 -2.700 5.821 1.00 91.19 80 PRO A C 1
ATOM 627 O O . PRO A 1 80 ? -13.507 -2.880 4.712 1.00 91.19 80 PRO A O 1
ATOM 630 N N . ALA A 1 81 ? -14.957 -1.790 6.036 1.00 89.50 81 ALA A N 1
ATOM 631 C CA . ALA A 1 81 ? -15.489 -0.942 4.969 1.00 89.50 81 ALA A CA 1
ATOM 632 C C . ALA A 1 81 ? -14.431 0.031 4.421 1.00 89.50 81 ALA A C 1
ATOM 634 O O . ALA A 1 81 ? -14.247 0.113 3.209 1.00 89.50 81 ALA A O 1
ATOM 635 N N . VAL A 1 82 ? -13.690 0.708 5.304 1.00 89.88 82 VAL A N 1
ATOM 636 C CA . VAL A 1 82 ? -12.593 1.620 4.933 1.00 89.88 82 VAL A CA 1
ATOM 637 C C . VAL A 1 82 ? -11.451 0.861 4.255 1.00 89.88 82 VAL A C 1
ATOM 639 O O . VAL A 1 82 ? -10.900 1.307 3.251 1.00 89.88 82 VAL A O 1
ATOM 642 N N . VAL A 1 83 ? -11.108 -0.324 4.767 1.00 90.88 83 VAL A N 1
ATOM 643 C CA . VAL A 1 83 ? -10.080 -1.189 4.167 1.00 90.88 83 VAL A CA 1
ATOM 644 C C . VAL A 1 83 ? -10.473 -1.614 2.753 1.00 90.88 83 VAL A C 1
ATOM 646 O O . VAL A 1 83 ? -9.639 -1.543 1.852 1.00 90.88 83 VAL A O 1
ATOM 649 N N . GLU A 1 84 ? -11.726 -2.020 2.546 1.00 90.12 84 GLU A N 1
ATOM 650 C CA . GLU A 1 84 ? -12.240 -2.410 1.230 1.00 90.12 84 GLU A CA 1
ATOM 651 C C . GLU A 1 84 ? -12.297 -1.219 0.259 1.00 90.12 84 GLU A C 1
ATOM 653 O O . GLU A 1 84 ? -11.973 -1.373 -0.916 1.00 90.12 84 GLU A O 1
ATOM 658 N N . ASP A 1 85 ? -12.644 -0.017 0.722 1.00 87.00 85 ASP A N 1
ATOM 659 C CA . ASP A 1 85 ? -12.649 1.179 -0.131 1.00 87.00 85 ASP A CA 1
ATOM 660 C C . ASP A 1 85 ? -11.235 1.533 -0.633 1.00 87.00 85 ASP A C 1
ATOM 662 O O . ASP A 1 85 ? -11.004 1.721 -1.833 1.00 87.00 85 ASP A O 1
ATOM 666 N N . ILE A 1 86 ? -10.252 1.523 0.274 1.00 87.31 86 ILE A N 1
ATOM 667 C CA . ILE A 1 86 ? -8.867 1.908 -0.027 1.00 87.31 86 ILE A CA 1
ATOM 668 C C . ILE A 1 86 ? -8.137 0.811 -0.813 1.00 87.31 86 ILE A C 1
ATOM 670 O O . ILE A 1 86 ? -7.484 1.073 -1.830 1.00 87.31 86 ILE A O 1
ATOM 674 N N . PHE A 1 87 ? -8.218 -0.431 -0.337 1.00 88.94 87 PHE A N 1
ATOM 675 C CA . PHE A 1 87 ? -7.398 -1.538 -0.824 1.00 88.94 87 PHE A CA 1
ATOM 676 C C . PHE A 1 87 ? -8.182 -2.584 -1.614 1.00 88.94 87 PHE A C 1
ATOM 678 O O . PHE A 1 87 ? -7.571 -3.388 -2.321 1.00 88.94 87 PHE A O 1
ATOM 685 N N . GLY A 1 88 ? -9.512 -2.587 -1.536 1.00 89.62 88 GLY A N 1
ATOM 686 C CA . GLY A 1 88 ? -10.335 -3.699 -2.005 1.00 89.62 88 GLY A CA 1
ATOM 687 C C . GLY A 1 88 ? -9.977 -5.013 -1.310 1.00 89.62 88 GLY A C 1
ATOM 688 O O . GLY A 1 88 ? -9.310 -5.047 -0.275 1.00 89.62 88 GLY A O 1
ATOM 689 N N . ALA A 1 89 ? -10.293 -6.115 -1.983 1.00 89.75 89 ALA A N 1
ATOM 690 C CA . ALA A 1 89 ? -10.042 -7.474 -1.508 1.00 89.75 89 ALA A CA 1
ATOM 691 C C . ALA A 1 89 ? -8.553 -7.883 -1.354 1.00 89.75 89 ALA A C 1
ATOM 693 O O . ALA A 1 89 ? -8.261 -9.059 -1.128 1.00 89.75 89 ALA A O 1
ATOM 694 N N . PHE A 1 90 ? -7.585 -6.967 -1.499 1.00 92.19 90 PHE A N 1
ATOM 695 C CA . PHE A 1 90 ? -6.154 -7.281 -1.374 1.00 92.19 90 PHE A CA 1
ATOM 696 C C . PHE A 1 90 ? -5.632 -7.222 0.061 1.00 92.19 90 PHE A C 1
ATOM 698 O O . PHE A 1 90 ? -4.573 -7.793 0.342 1.00 92.19 90 PHE A O 1
ATOM 705 N N . VAL A 1 91 ? -6.347 -6.549 0.962 1.00 93.44 91 VAL A N 1
ATOM 706 C CA . VAL A 1 91 ? -5.947 -6.375 2.359 1.00 93.44 91 VAL A CA 1
ATOM 707 C C . VAL A 1 91 ? -7.079 -6.819 3.268 1.00 93.44 91 VAL A C 1
ATOM 709 O O . VAL A 1 91 ? -8.242 -6.515 3.042 1.00 93.44 91 VAL A O 1
ATOM 712 N N . GLN A 1 92 ? -6.720 -7.527 4.329 1.00 94.62 92 GLN A N 1
ATOM 713 C CA . GLN A 1 92 ? -7.605 -7.855 5.430 1.00 94.62 92 GLN A CA 1
ATOM 714 C C . GLN A 1 92 ? -7.003 -7.274 6.704 1.00 94.62 92 GLN A C 1
ATOM 716 O O . GLN A 1 92 ? -5.830 -7.496 6.991 1.00 94.62 92 GLN A O 1
ATOM 721 N N . VAL A 1 93 ? -7.794 -6.559 7.497 1.00 93.44 93 VAL A N 1
ATOM 722 C CA . VAL A 1 93 ? -7.352 -6.085 8.813 1.00 93.44 93 VAL A CA 1
ATOM 723 C C . VAL A 1 93 ? -8.036 -6.928 9.878 1.00 93.44 93 VAL A C 1
ATOM 725 O O . VAL A 1 93 ? -9.262 -6.978 9.944 1.00 93.44 93 VAL A O 1
ATOM 728 N N . ALA A 1 94 ? -7.251 -7.636 10.688 1.00 93.88 94 ALA A N 1
ATOM 729 C CA . ALA A 1 94 ? -7.790 -8.477 11.753 1.00 93.88 94 ALA A CA 1
ATOM 730 C C . ALA A 1 94 ? -8.328 -7.595 12.882 1.00 93.88 94 ALA A C 1
ATOM 732 O O . ALA A 1 94 ? -7.624 -6.688 13.294 1.00 93.88 94 ALA A O 1
ATOM 733 N N . ILE A 1 95 ? -9.518 -7.850 13.425 1.00 91.12 95 ILE A N 1
ATOM 734 C CA . ILE A 1 95 ? -10.022 -7.105 14.595 1.00 91.12 95 ILE A CA 1
ATOM 735 C C . ILE A 1 95 ? -9.090 -7.374 15.798 1.00 91.12 95 ILE A C 1
ATOM 737 O O . ILE A 1 95 ? -8.740 -8.540 16.015 1.00 91.12 95 ILE A O 1
ATOM 741 N N . PRO A 1 96 ? -8.653 -6.345 16.558 1.00 90.38 96 PRO A N 1
ATOM 742 C CA . PRO A 1 96 ? -7.796 -6.544 17.727 1.00 90.38 96 PRO A CA 1
ATOM 743 C C . PRO A 1 96 ? -8.462 -7.478 18.739 1.00 90.38 96 PRO A C 1
ATOM 745 O O . PRO A 1 96 ? -9.634 -7.302 19.068 1.00 90.38 96 PRO A O 1
ATOM 748 N N . LYS A 1 97 ? -7.712 -8.447 19.268 1.00 89.25 97 LYS A N 1
ATOM 749 C CA . LYS A 1 97 ? -8.199 -9.359 20.314 1.00 89.25 97 LYS A CA 1
ATOM 750 C C . LYS A 1 97 ? -7.680 -8.894 21.672 1.00 89.25 97 LYS A C 1
ATOM 752 O O . LYS A 1 97 ? -6.663 -9.389 22.147 1.00 89.25 97 LYS A O 1
ATOM 757 N N . LEU A 1 98 ? -8.354 -7.915 22.271 1.00 87.50 98 LEU A N 1
ATOM 758 C CA . LEU A 1 98 ? -7.989 -7.357 23.578 1.00 87.50 98 LEU A CA 1
ATOM 759 C C . LEU A 1 98 ? -9.071 -7.683 24.613 1.00 87.50 98 LEU A C 1
ATOM 761 O O . LEU A 1 98 ? -10.238 -7.823 24.266 1.00 87.50 98 LEU A O 1
ATOM 765 N N . SER A 1 99 ? -8.681 -7.809 25.884 1.00 86.12 99 SER A N 1
ATOM 766 C CA . SER A 1 99 ? -9.578 -8.212 26.981 1.00 86.12 99 SER A CA 1
ATOM 767 C C . SER A 1 99 ? -10.535 -7.113 27.456 1.00 86.12 99 SER A C 1
ATOM 769 O O . SER A 1 99 ? -11.399 -7.382 28.284 1.00 86.12 99 SER A O 1
ATOM 771 N N . GLN A 1 100 ? -10.368 -5.881 26.972 1.00 89.50 100 GLN A N 1
ATOM 772 C CA . GLN A 1 100 ? -11.163 -4.720 27.363 1.00 89.50 100 GLN A CA 1
ATOM 773 C C . GLN A 1 100 ? -11.686 -4.003 26.119 1.00 89.50 100 GLN A C 1
ATOM 775 O O . GLN A 1 100 ? -10.892 -3.608 25.260 1.00 89.50 100 GLN A O 1
ATOM 780 N N . ASP A 1 101 ? -12.993 -3.749 26.063 1.00 86.38 101 ASP A N 1
ATOM 781 C CA . ASP A 1 101 ? -13.647 -3.075 24.933 1.00 86.38 101 ASP A CA 1
ATOM 782 C C . ASP A 1 101 ? -13.038 -1.702 24.640 1.00 86.38 101 ASP A C 1
ATOM 784 O O . ASP A 1 101 ? -12.788 -1.359 23.486 1.00 86.38 101 ASP A O 1
ATOM 788 N N . ALA A 1 102 ? -12.703 -0.938 25.684 1.00 86.25 102 ALA A N 1
ATOM 789 C CA . ALA A 1 102 ? -12.029 0.350 25.540 1.00 86.25 102 ALA A CA 1
ATOM 790 C C . ALA A 1 102 ? -10.672 0.217 24.825 1.00 86.25 102 ALA A C 1
ATOM 792 O O . ALA A 1 102 ? -10.319 1.054 23.994 1.00 86.25 102 ALA A O 1
ATOM 793 N N . ALA A 1 103 ? -9.919 -0.852 25.097 1.00 87.25 103 ALA A N 1
ATOM 794 C CA . ALA A 1 103 ? -8.648 -1.106 24.430 1.00 87.25 103 ALA A CA 1
ATOM 795 C C . ALA A 1 103 ? -8.858 -1.494 22.956 1.00 87.25 103 ALA A C 1
ATOM 797 O O . ALA A 1 103 ? -8.111 -1.027 22.093 1.00 87.25 103 ALA A O 1
ATOM 798 N N . VAL A 1 104 ? -9.899 -2.283 22.652 1.00 89.00 104 VAL A N 1
ATOM 799 C CA . VAL A 1 104 ? -10.287 -2.625 21.270 1.00 89.00 104 VAL A CA 1
ATOM 800 C C . VAL A 1 104 ? -10.685 -1.372 20.491 1.00 89.00 104 VAL A C 1
ATOM 802 O O . VAL A 1 104 ? -10.162 -1.156 19.399 1.00 89.00 104 VAL A O 1
ATOM 805 N N . ILE A 1 105 ? -11.534 -0.514 21.064 1.00 88.00 105 ILE A N 1
ATOM 806 C CA . ILE A 1 105 ? -11.946 0.773 20.479 1.00 88.00 105 ILE A CA 1
ATOM 807 C C . ILE A 1 105 ? -10.717 1.602 20.113 1.00 88.00 105 ILE A C 1
ATOM 809 O O . ILE A 1 105 ? -10.559 2.010 18.967 1.00 88.00 105 ILE A O 1
ATOM 813 N N . VAL A 1 106 ? -9.795 1.787 21.057 1.00 88.44 106 VAL A N 1
ATOM 814 C CA . VAL A 1 106 ? -8.573 2.572 20.838 1.00 88.44 106 VAL A CA 1
ATOM 815 C C . VAL A 1 106 ? -7.712 1.968 19.734 1.00 88.44 106 VAL A C 1
ATOM 817 O O . VAL A 1 106 ? -7.175 2.700 18.900 1.00 88.44 106 VAL A O 1
ATOM 820 N N . ALA A 1 107 ? -7.574 0.643 19.710 1.00 89.88 107 ALA A N 1
ATOM 821 C CA . ALA A 1 107 ? -6.807 -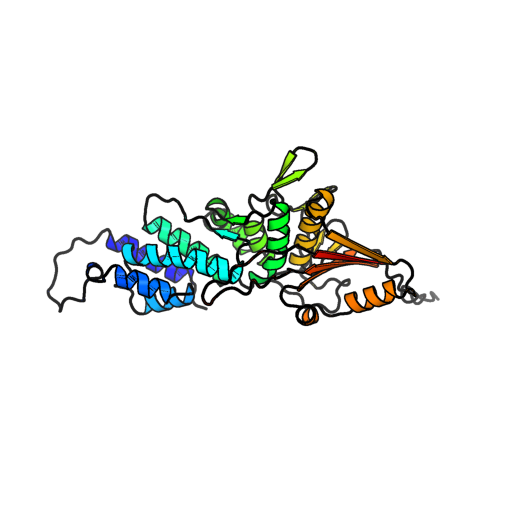0.050 18.688 1.00 89.88 107 ALA A CA 1
ATOM 822 C C . ALA A 1 107 ? -7.443 0.088 17.292 1.00 89.88 107 ALA A C 1
ATOM 824 O O . ALA A 1 107 ? -6.724 0.385 16.337 1.00 89.88 107 ALA A O 1
ATOM 825 N N . ILE A 1 108 ? -8.767 -0.060 17.158 1.00 91.62 108 ILE A N 1
ATOM 826 C CA . ILE A 1 108 ? -9.468 0.124 15.877 1.00 91.62 108 ILE A CA 1
ATOM 827 C C . ILE A 1 108 ? -9.394 1.583 15.422 1.00 91.62 108 ILE A C 1
ATOM 829 O O . ILE A 1 108 ? -9.032 1.834 14.275 1.00 91.62 108 ILE A O 1
ATOM 833 N N . THR A 1 109 ? -9.652 2.542 16.311 1.00 88.81 109 THR A N 1
ATOM 834 C CA . THR A 1 109 ? -9.569 3.975 16.001 1.00 88.81 109 THR A CA 1
ATOM 835 C C . THR A 1 109 ? -8.186 4.363 15.490 1.00 88.81 109 THR A C 1
ATOM 837 O O . THR A 1 109 ? -8.072 5.032 14.467 1.00 88.81 109 THR A O 1
ATOM 840 N N . ARG A 1 110 ? -7.112 3.892 16.138 1.00 86.69 110 ARG A N 1
ATOM 841 C CA . ARG A 1 110 ? -5.740 4.141 15.665 1.00 86.69 110 ARG A CA 1
ATOM 842 C C . ARG A 1 110 ? -5.504 3.580 14.268 1.00 86.69 110 ARG A C 1
ATOM 844 O O . ARG A 1 110 ? -4.867 4.239 13.454 1.00 86.69 110 ARG A O 1
ATOM 851 N N . ARG A 1 111 ? -6.017 2.383 13.979 1.00 90.19 111 ARG A N 1
ATOM 852 C CA . ARG A 1 111 ? -5.900 1.777 12.646 1.00 90.19 111 ARG A CA 1
ATOM 853 C C . ARG A 1 111 ? -6.649 2.577 11.601 1.00 90.19 111 ARG A C 1
ATOM 855 O O . ARG A 1 111 ? -6.065 2.876 10.573 1.00 90.19 111 ARG A O 1
ATOM 862 N N . LEU A 1 112 ? -7.898 2.942 11.874 1.00 89.06 112 LEU A N 1
ATOM 863 C CA . LEU A 1 112 ? -8.710 3.767 10.982 1.00 89.06 112 LEU A CA 1
ATOM 864 C C . LEU A 1 112 ? -8.033 5.101 10.689 1.00 89.06 112 LEU A C 1
ATOM 866 O O . LEU A 1 112 ? -7.846 5.436 9.528 1.00 89.06 112 LEU A O 1
ATOM 870 N N . MET A 1 113 ? -7.569 5.795 11.727 1.00 84.50 113 MET A N 1
ATOM 871 C CA . MET A 1 113 ? -6.812 7.035 11.586 1.00 84.50 113 MET A CA 1
ATOM 872 C C . MET A 1 113 ? -5.580 6.824 10.701 1.00 84.50 113 MET A C 1
ATOM 874 O O . MET A 1 113 ? -5.356 7.568 9.762 1.00 84.50 113 MET A O 1
ATOM 878 N N . MET A 1 114 ? -4.794 5.773 10.929 1.00 83.25 114 MET A N 1
ATOM 879 C CA . MET A 1 114 ? -3.625 5.494 10.092 1.00 83.25 114 MET A CA 1
ATOM 880 C C . MET A 1 114 ? -3.966 5.121 8.646 1.00 83.25 114 MET A C 1
ATOM 882 O O . MET A 1 114 ? -3.145 5.342 7.759 1.00 83.25 114 MET A O 1
ATOM 886 N N . LEU A 1 115 ? -5.128 4.516 8.413 1.00 85.25 115 LEU A N 1
ATOM 887 C CA . LEU A 1 115 ? -5.590 4.155 7.080 1.00 85.25 115 LEU A CA 1
ATOM 888 C C . LEU A 1 115 ? -6.144 5.377 6.333 1.00 85.25 115 LEU A C 1
ATOM 890 O O . LEU A 1 115 ? -5.814 5.589 5.175 1.00 85.25 115 LEU A O 1
ATOM 894 N N . GLU A 1 116 ? -6.921 6.233 6.985 1.00 81.94 116 GLU A N 1
ATOM 895 C CA . GLU A 1 116 ? -7.496 7.419 6.340 1.00 81.94 116 GLU A CA 1
ATOM 896 C C . GLU A 1 116 ? -6.505 8.588 6.277 1.00 81.94 116 GLU A C 1
ATOM 898 O O . GLU A 1 116 ? -6.264 9.148 5.205 1.00 81.94 116 GLU A O 1
ATOM 903 N N . ASP A 1 117 ? -5.839 8.904 7.391 1.00 75.94 117 ASP A N 1
ATOM 904 C CA . ASP A 1 117 ? -4.809 9.951 7.456 1.00 75.94 117 ASP A CA 1
ATOM 905 C C . ASP A 1 117 ? -3.470 9.490 6.884 1.00 75.94 117 ASP A C 1
ATOM 907 O O . ASP A 1 117 ? -2.544 10.293 6.736 1.00 75.94 117 ASP A O 1
ATOM 911 N N . GLY A 1 118 ? -3.361 8.202 6.544 1.00 68.25 118 GLY A N 1
ATOM 912 C CA . GLY A 1 118 ? -2.188 7.612 5.917 1.00 68.25 118 GLY A CA 1
ATOM 913 C C . GLY A 1 118 ? -1.770 8.319 4.635 1.00 68.25 118 GLY A C 1
ATOM 914 O O . GLY A 1 118 ? -0.597 8.207 4.311 1.00 68.25 118 GLY A O 1
ATOM 915 N N . ARG A 1 119 ? -2.683 9.075 3.997 1.00 76.31 119 ARG A N 1
ATOM 916 C CA . ARG A 1 119 ? -2.566 9.799 2.716 1.00 76.31 119 ARG A CA 1
ATOM 917 C C . ARG A 1 119 ? -2.196 8.893 1.540 1.00 76.31 119 ARG A C 1
ATOM 919 O O . ARG A 1 119 ? -1.367 8.006 1.632 1.00 76.31 119 ARG A O 1
ATOM 926 N N . ASP A 1 120 ? -2.893 9.079 0.422 1.00 84.19 120 ASP A N 1
ATOM 927 C CA . ASP A 1 120 ? -2.688 8.376 -0.857 1.00 84.19 120 ASP A CA 1
ATOM 928 C C . ASP A 1 120 ? -2.323 6.875 -0.764 1.00 84.19 120 ASP A C 1
ATOM 930 O O . ASP A 1 120 ? -1.501 6.368 -1.526 1.00 84.19 120 ASP A O 1
ATOM 934 N N . LEU A 1 121 ? -2.951 6.121 0.150 1.00 86.19 121 LEU A N 1
ATOM 935 C CA . LEU A 1 121 ? -2.737 4.671 0.264 1.00 86.19 121 LEU A CA 1
ATOM 936 C C . LEU A 1 121 ? -3.136 3.920 -1.010 1.00 86.19 121 LEU A C 1
ATOM 938 O O . LEU A 1 121 ? -2.605 2.842 -1.291 1.00 86.19 121 LEU A O 1
ATOM 942 N N . ALA A 1 122 ? -4.010 4.524 -1.817 1.00 85.31 122 ALA A N 1
ATOM 943 C CA . ALA A 1 122 ? -4.368 4.053 -3.145 1.00 85.31 122 ALA A CA 1
ATOM 944 C C . ALA A 1 122 ? -3.137 3.824 -4.045 1.00 85.31 122 ALA A C 1
ATOM 946 O O . ALA A 1 122 ? -3.172 2.928 -4.893 1.00 85.31 122 ALA A O 1
ATOM 947 N N . ARG A 1 123 ? -2.017 4.538 -3.827 1.00 91.06 123 ARG A N 1
ATOM 948 C CA . ARG A 1 123 ? -0.759 4.322 -4.568 1.00 91.06 123 ARG A CA 1
ATOM 949 C C . ARG A 1 123 ? -0.187 2.919 -4.423 1.00 91.06 123 ARG A C 1
ATOM 951 O O . ARG A 1 123 ? 0.517 2.463 -5.320 1.00 91.06 123 ARG A O 1
ATOM 958 N N . TRP A 1 124 ? -0.487 2.243 -3.314 1.00 94.06 124 TRP A N 1
ATOM 959 C CA . TRP A 1 124 ? -0.020 0.886 -3.033 1.00 94.06 124 TRP A CA 1
ATOM 960 C C . TRP A 1 124 ? -0.908 -0.191 -3.627 1.00 94.06 124 TRP A C 1
ATOM 962 O O . TRP A 1 124 ? -0.540 -1.363 -3.589 1.00 94.06 124 TRP A O 1
ATOM 972 N N . ARG A 1 125 ? -2.062 0.169 -4.198 1.00 92.00 125 ARG A N 1
ATOM 973 C CA . ARG A 1 125 ? -2.985 -0.802 -4.788 1.00 92.00 125 ARG A CA 1
ATOM 974 C C . ARG A 1 125 ? -2.311 -1.727 -5.813 1.00 92.00 125 ARG A C 1
ATOM 976 O O . ARG A 1 125 ? -2.506 -2.935 -5.694 1.00 92.00 125 ARG A O 1
ATOM 983 N N . PRO A 1 126 ? -1.477 -1.243 -6.757 1.00 92.19 126 PRO A N 1
ATOM 984 C CA . PRO A 1 126 ? -0.789 -2.134 -7.688 1.00 92.19 126 PRO A CA 1
ATOM 985 C C . PRO A 1 126 ? 0.199 -3.064 -6.972 1.00 92.19 126 PRO A C 1
ATOM 987 O O . PRO A 1 126 ? 0.313 -4.232 -7.322 1.00 92.19 126 PRO A O 1
ATOM 990 N N . HIS A 1 127 ? 0.903 -2.583 -5.944 1.00 95.31 127 HIS A N 1
ATOM 991 C CA . HIS A 1 127 ? 1.847 -3.395 -5.166 1.00 95.31 127 HIS A CA 1
ATOM 992 C C . HIS A 1 127 ? 1.142 -4.470 -4.352 1.00 95.31 127 HIS A C 1
ATOM 994 O O . HIS A 1 127 ? 1.634 -5.589 -4.269 1.00 95.31 127 HIS A O 1
ATOM 1000 N N . LEU A 1 128 ? -0.012 -4.143 -3.776 1.00 95.00 128 LEU A N 1
ATOM 1001 C CA . LEU A 1 128 ? -0.857 -5.077 -3.043 1.00 95.00 128 LEU A CA 1
ATOM 1002 C C . LEU A 1 128 ? -1.398 -6.182 -3.947 1.00 95.00 128 LEU A C 1
ATOM 1004 O O . LEU A 1 128 ? -1.451 -7.334 -3.528 1.00 95.00 128 LEU A O 1
ATOM 1008 N N . GLU A 1 129 ? -1.716 -5.868 -5.200 1.00 92.69 129 GLU A N 1
ATOM 1009 C CA . GLU A 1 129 ? -2.050 -6.880 -6.200 1.00 92.69 129 GLU A CA 1
ATOM 1010 C C . GLU A 1 129 ? -0.848 -7.789 -6.502 1.00 92.69 129 GLU A C 1
ATOM 1012 O O . GLU A 1 129 ? -0.971 -9.014 -6.464 1.00 92.69 129 GLU A O 1
ATOM 1017 N N . LEU A 1 130 ? 0.350 -7.222 -6.705 1.00 93.62 130 LEU A N 1
ATOM 1018 C CA . LEU A 1 130 ? 1.571 -8.024 -6.859 1.00 93.62 130 LEU A CA 1
ATOM 1019 C C . LEU A 1 130 ? 1.806 -8.933 -5.633 1.00 93.62 130 LEU A C 1
ATOM 1021 O O . LEU A 1 130 ? 2.104 -10.119 -5.785 1.00 93.62 130 LEU A O 1
ATOM 1025 N N . LEU A 1 131 ? 1.622 -8.411 -4.417 1.00 95.06 131 LEU A N 1
ATOM 1026 C CA . LEU A 1 131 ? 1.730 -9.177 -3.172 1.00 95.06 131 LEU A CA 1
ATOM 1027 C C . LEU A 1 131 ? 0.663 -10.268 -3.056 1.00 95.06 131 LEU A C 1
ATOM 1029 O O . LEU A 1 131 ? 0.966 -11.368 -2.595 1.00 95.06 131 LEU A O 1
ATOM 1033 N N . TYR A 1 132 ? -0.569 -9.998 -3.484 1.00 94.12 132 TYR A N 1
ATOM 103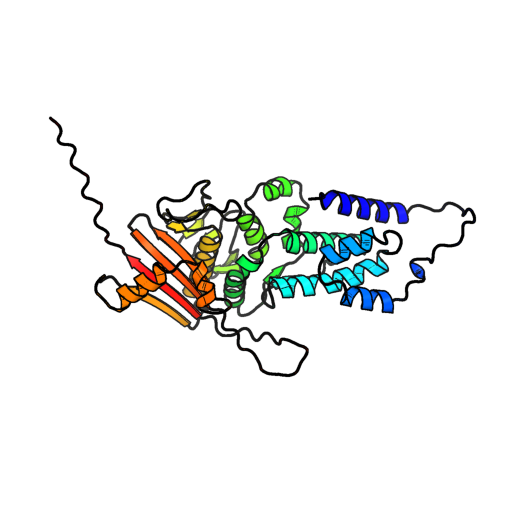4 C CA . TYR A 1 132 ? -1.650 -10.978 -3.508 1.00 94.12 132 TYR A CA 1
ATOM 1035 C C . TYR A 1 132 ? -1.260 -12.190 -4.359 1.00 94.12 132 TYR A C 1
ATOM 1037 O O . TYR A 1 132 ? -1.397 -13.331 -3.910 1.00 94.12 132 TYR A O 1
ATOM 1045 N N . HIS A 1 133 ? -0.688 -11.957 -5.543 1.00 92.50 133 HIS A N 1
ATOM 1046 C CA . HIS A 1 133 ? -0.156 -13.026 -6.390 1.00 92.50 133 HIS A CA 1
ATOM 1047 C C . HIS A 1 133 ? 1.031 -13.746 -5.748 1.00 92.50 133 HIS A C 1
ATOM 1049 O O . HIS A 1 133 ? 1.066 -14.978 -5.746 1.00 92.50 133 HIS A O 1
ATOM 1055 N N . LEU A 1 134 ? 1.955 -13.002 -5.137 1.00 93.12 134 LEU A N 1
ATOM 1056 C CA . LEU A 1 134 ? 3.142 -13.559 -4.485 1.00 93.12 134 LEU A CA 1
ATOM 1057 C C . LEU A 1 134 ? 2.770 -14.480 -3.319 1.00 93.12 134 LEU A C 1
ATOM 1059 O O . LEU A 1 134 ? 3.419 -15.494 -3.083 1.00 93.12 134 LEU A O 1
ATOM 1063 N N . ARG A 1 135 ? 1.671 -14.169 -2.627 1.00 93.88 135 ARG A N 1
ATOM 1064 C CA . ARG A 1 135 ? 1.129 -14.952 -1.508 1.00 93.88 135 ARG A CA 1
ATOM 1065 C C . ARG A 1 135 ? 0.149 -16.041 -1.948 1.00 93.88 135 ARG A C 1
ATOM 1067 O O . ARG A 1 135 ? -0.602 -16.559 -1.122 1.00 93.88 135 ARG A O 1
ATOM 1074 N N . GLY A 1 136 ? 0.137 -16.392 -3.235 1.00 92.94 136 GLY A N 1
ATOM 1075 C CA . GLY A 1 136 ? -0.715 -17.452 -3.765 1.00 92.94 136 GLY A CA 1
ATOM 1076 C C . GLY A 1 136 ? -2.199 -17.096 -3.710 1.00 92.94 136 GLY A C 1
ATOM 1077 O O . GLY A 1 136 ? -3.010 -17.917 -3.285 1.00 92.94 136 GLY A O 1
ATOM 1078 N N . LYS A 1 137 ? -2.542 -15.871 -4.122 1.00 92.44 137 LYS A N 1
ATOM 1079 C CA . LYS A 1 137 ? -3.907 -15.323 -4.137 1.00 92.44 137 LYS A CA 1
ATOM 1080 C C . LYS A 1 137 ? -4.534 -15.207 -2.743 1.00 92.44 137 LYS A C 1
ATOM 1082 O O . LYS A 1 137 ? -5.713 -15.500 -2.549 1.00 92.44 137 LYS A O 1
ATOM 1087 N N . ARG A 1 138 ? -3.739 -14.772 -1.760 1.00 94.25 138 ARG A N 1
ATOM 1088 C CA . ARG A 1 138 ? -4.194 -14.527 -0.381 1.00 94.25 138 ARG A CA 1
ATOM 1089 C C . ARG A 1 138 ? -4.021 -13.051 -0.009 1.00 94.25 138 ARG A C 1
ATOM 1091 O O . ARG A 1 138 ? -2.926 -12.517 -0.215 1.00 94.25 138 ARG A O 1
ATOM 1098 N N . PRO A 1 139 ? -5.046 -12.401 0.575 1.00 94.88 139 PRO A N 1
ATOM 1099 C CA . PRO A 1 139 ? -4.983 -10.990 0.951 1.00 94.88 139 PRO A CA 1
ATOM 1100 C C . PRO A 1 139 ? -3.958 -10.762 2.056 1.00 94.88 139 PRO A C 1
ATOM 1102 O O . PRO A 1 139 ? -3.813 -11.603 2.949 1.00 94.88 139 PRO A O 1
ATOM 1105 N N . VAL A 1 140 ? -3.231 -9.646 2.000 1.00 94.81 140 VAL A N 1
ATOM 1106 C CA . VAL A 1 140 ? -2.290 -9.229 3.050 1.00 94.81 140 VAL A CA 1
ATOM 1107 C C . VAL A 1 140 ? -3.071 -9.025 4.343 1.00 94.81 140 VAL A C 1
ATOM 1109 O O . VAL A 1 140 ? -4.010 -8.241 4.376 1.00 94.81 140 VAL A O 1
ATOM 1112 N N . VAL A 1 141 ? -2.698 -9.747 5.401 1.00 94.88 141 VAL A N 1
ATOM 1113 C CA . VAL A 1 141 ? -3.377 -9.652 6.697 1.00 94.88 141 VAL A CA 1
ATOM 1114 C C . VAL A 1 141 ? -2.594 -8.698 7.590 1.00 94.88 141 VAL A C 1
ATOM 1116 O O . VAL A 1 141 ? -1.460 -9.005 7.953 1.00 94.88 141 VAL A O 1
ATOM 1119 N N . LEU A 1 142 ? -3.198 -7.567 7.946 1.00 93.44 142 LEU A N 1
ATOM 1120 C CA . LEU A 1 142 ? -2.654 -6.600 8.895 1.00 93.44 142 LEU A CA 1
ATOM 1121 C C . LEU A 1 142 ? -3.230 -6.899 10.286 1.00 93.44 142 LEU A C 1
ATOM 1123 O O . LEU A 1 142 ? -4.428 -6.731 10.526 1.00 93.44 142 LEU A O 1
ATOM 1127 N N . GLY A 1 143 ? -2.384 -7.390 11.189 1.00 92.00 143 GLY A N 1
ATOM 1128 C CA . GLY A 1 143 ? -2.727 -7.700 12.580 1.00 92.00 143 GLY A CA 1
ATOM 1129 C C . GLY A 1 143 ? -2.097 -6.720 13.569 1.00 92.00 143 GLY A C 1
ATOM 1130 O O . GLY A 1 143 ? -1.498 -5.729 13.166 1.00 92.00 143 GLY A O 1
ATOM 1131 N N . ASP A 1 144 ? -2.196 -7.002 14.871 1.00 88.69 144 ASP A N 1
ATOM 1132 C CA . ASP A 1 144 ? -1.666 -6.128 15.934 1.00 88.69 144 ASP A CA 1
ATOM 1133 C C . ASP A 1 144 ? -0.177 -5.800 15.731 1.00 88.69 144 ASP A C 1
ATOM 1135 O O . ASP A 1 144 ? 0.194 -4.625 15.716 1.00 88.69 144 ASP A O 1
ATOM 1139 N N . GLY A 1 145 ? 0.638 -6.809 15.405 1.00 87.44 145 GLY A N 1
ATOM 1140 C CA . GLY A 1 145 ? 2.067 -6.641 15.134 1.00 87.44 145 GLY A CA 1
ATOM 1141 C C . GLY A 1 145 ? 2.394 -5.653 14.008 1.00 87.44 145 GLY A C 1
ATOM 1142 O O . GLY A 1 145 ? 3.451 -5.030 14.030 1.00 87.44 145 GLY A O 1
ATOM 1143 N N . HIS A 1 146 ? 1.500 -5.440 13.039 1.00 88.44 146 HIS A N 1
ATOM 1144 C CA . HIS A 1 146 ? 1.692 -4.456 11.963 1.00 88.44 146 HIS A CA 1
ATOM 1145 C C . HIS A 1 146 ? 1.579 -3.014 12.460 1.00 88.44 146 HIS A C 1
ATOM 1147 O O . HIS A 1 146 ? 2.244 -2.127 11.929 1.00 88.44 146 HIS A O 1
ATOM 1153 N N . PHE A 1 147 ? 0.786 -2.797 13.509 1.00 84.31 147 PHE A N 1
ATOM 1154 C CA . PHE A 1 147 ? 0.486 -1.483 14.077 1.00 84.31 147 PHE A CA 1
ATOM 1155 C C . PHE A 1 147 ? 1.262 -1.187 15.374 1.00 84.31 147 PHE A C 1
ATOM 1157 O O . PHE A 1 147 ? 1.277 -0.048 15.834 1.00 84.31 147 PHE A O 1
ATOM 1164 N N . GLU A 1 148 ? 1.957 -2.168 15.956 1.00 81.62 148 GLU A N 1
ATOM 1165 C CA . GLU A 1 148 ? 2.738 -1.993 17.193 1.00 81.62 148 GLU A CA 1
ATOM 1166 C C . GLU A 1 148 ? 3.844 -0.930 17.094 1.00 81.62 148 GLU A C 1
ATOM 1168 O O . GLU A 1 148 ? 4.141 -0.264 18.086 1.00 81.62 148 GLU A O 1
ATOM 1173 N N . VAL A 1 149 ? 4.413 -0.708 15.902 1.00 69.12 149 VAL A N 1
ATOM 1174 C CA . VAL A 1 149 ? 5.512 0.262 15.673 1.00 69.12 149 VAL A CA 1
ATOM 1175 C C . VAL A 1 149 ? 5.120 1.687 16.063 1.00 69.12 149 VAL A C 1
ATOM 1177 O O . VAL A 1 149 ? 5.972 2.508 16.377 1.00 69.12 149 VAL A O 1
ATOM 1180 N N . PHE A 1 150 ? 3.824 1.980 16.078 1.00 67.38 150 PHE A N 1
ATOM 1181 C CA . PHE A 1 150 ? 3.289 3.304 16.363 1.00 67.38 150 PHE A CA 1
ATOM 1182 C C . PHE A 1 150 ? 3.085 3.558 17.857 1.00 67.38 150 PHE A C 1
ATOM 1184 O O . PHE A 1 150 ? 2.979 4.709 18.273 1.00 67.38 150 PHE A O 1
ATOM 1191 N N . GLY A 1 151 ? 2.998 2.496 18.662 1.00 63.50 151 GLY A N 1
ATOM 1192 C CA . GLY A 1 151 ? 2.746 2.587 20.101 1.00 63.50 151 GLY A CA 1
ATOM 1193 C C . GLY A 1 151 ? 4.010 2.591 20.960 1.00 63.50 151 GLY A C 1
ATOM 1194 O O . GLY A 1 151 ? 3.945 2.958 22.131 1.00 63.50 151 GLY A O 1
ATOM 1195 N N . SER A 1 152 ? 5.152 2.183 20.409 1.00 68.50 152 SER A N 1
ATOM 1196 C CA . SER A 1 152 ? 6.406 2.048 21.148 1.00 68.50 152 SER A CA 1
ATOM 1197 C C . SER A 1 152 ? 7.222 3.347 21.169 1.00 68.50 152 SER A C 1
ATOM 1199 O O . SER A 1 152 ? 7.089 4.215 20.309 1.00 68.50 152 SER A O 1
ATOM 1201 N N . GLN A 1 153 ? 8.144 3.474 22.129 1.00 61.34 153 GLN A N 1
ATOM 1202 C CA . GLN A 1 153 ? 9.145 4.556 22.163 1.00 61.34 153 GLN A CA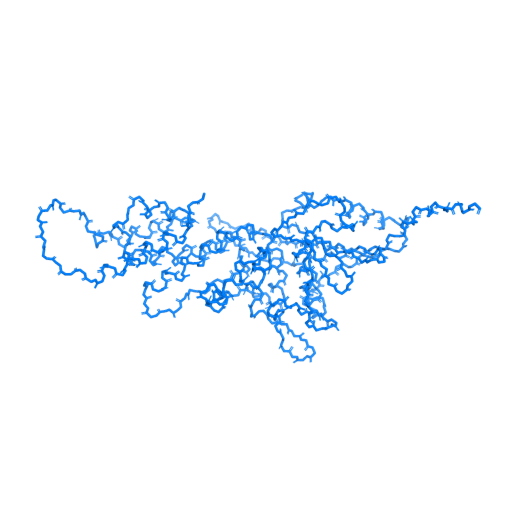 1
ATOM 1203 C C . GLN A 1 153 ? 10.010 4.589 20.886 1.00 61.34 153 GLN A C 1
ATOM 1205 O O . GLN A 1 153 ? 10.453 5.658 20.463 1.00 61.34 153 GLN A O 1
ATOM 1210 N N . THR A 1 154 ? 10.176 3.438 20.223 1.00 62.28 154 THR A N 1
ATOM 1211 C CA . THR A 1 154 ? 10.781 3.317 18.887 1.00 62.28 154 THR A CA 1
ATOM 1212 C C . THR A 1 154 ? 9.933 3.946 17.772 1.00 62.28 154 THR A C 1
ATOM 1214 O O . THR A 1 154 ? 10.477 4.332 16.739 1.00 62.28 154 THR A O 1
ATOM 1217 N N . GLY A 1 155 ? 8.637 4.176 17.997 1.00 62.03 155 GLY A N 1
ATOM 1218 C CA . GLY A 1 155 ? 7.729 4.858 17.074 1.00 62.03 155 GLY A CA 1
ATOM 1219 C C . GLY A 1 155 ? 8.057 6.330 16.814 1.00 62.03 155 GLY A C 1
ATOM 1220 O O . GLY A 1 155 ? 7.618 6.883 15.807 1.00 62.03 155 GLY A O 1
ATOM 1221 N N . ARG A 1 156 ? 8.898 6.976 17.642 1.00 69.00 156 ARG A N 1
ATOM 1222 C CA . ARG A 1 156 ? 9.421 8.319 17.314 1.00 69.00 156 ARG A CA 1
ATOM 1223 C C . ARG A 1 156 ? 10.250 8.322 16.032 1.00 69.00 156 ARG A C 1
ATOM 1225 O O . ARG A 1 156 ? 10.142 9.274 15.266 1.00 69.00 156 ARG A O 1
ATOM 1232 N N . GLY A 1 157 ? 11.039 7.271 15.794 1.00 69.56 157 GLY A N 1
ATOM 1233 C CA . GLY A 1 157 ? 11.783 7.115 14.542 1.00 69.56 157 GLY A CA 1
ATOM 1234 C C . GLY A 1 157 ? 10.835 6.957 13.357 1.00 69.56 157 GLY A C 1
ATOM 1235 O O . GLY A 1 157 ? 11.021 7.597 12.328 1.00 69.56 157 GLY A O 1
ATOM 1236 N N . PHE A 1 158 ? 9.745 6.217 13.567 1.00 75.00 158 PHE A N 1
ATOM 1237 C CA . PHE A 1 158 ? 8.742 5.969 12.543 1.00 75.00 158 PHE A CA 1
ATOM 1238 C C . PHE A 1 158 ? 8.071 7.257 12.051 1.00 75.00 158 PHE A C 1
ATOM 1240 O O . PHE A 1 158 ? 7.913 7.430 10.853 1.00 75.00 158 PHE A O 1
ATOM 1247 N N . ILE A 1 159 ? 7.722 8.209 12.925 1.00 77.38 159 ILE A N 1
ATOM 1248 C CA . ILE A 1 159 ? 7.111 9.487 12.494 1.00 77.38 159 ILE A CA 1
ATOM 1249 C C . ILE A 1 159 ? 8.058 10.299 11.591 1.00 77.38 159 ILE A C 1
ATOM 1251 O O . ILE A 1 159 ? 7.588 10.990 10.687 1.00 77.38 159 ILE A O 1
ATOM 1255 N N . GLY A 1 160 ? 9.373 10.199 11.801 1.00 84.12 160 GLY A N 1
ATOM 1256 C CA . GLY A 1 160 ? 10.380 10.906 11.004 1.00 84.12 160 GLY A CA 1
ATOM 1257 C C . GLY A 1 160 ? 10.613 10.327 9.605 1.00 84.12 160 GLY A C 1
ATOM 1258 O O . GLY A 1 160 ? 11.231 10.983 8.771 1.00 84.12 160 GLY A O 1
ATOM 1259 N N . GLU A 1 161 ? 10.126 9.118 9.329 1.00 88.62 161 GLU A N 1
ATOM 1260 C CA . GLU A 1 161 ? 10.288 8.481 8.024 1.00 88.62 161 GLU A CA 1
ATOM 1261 C C . GLU A 1 161 ? 9.375 9.099 6.960 1.00 88.62 161 GLU A C 1
ATOM 1263 O O . GLU A 1 161 ? 8.271 9.577 7.241 1.00 88.62 161 GLU A O 1
ATOM 1268 N N . THR A 1 162 ? 9.817 9.031 5.702 1.00 91.50 162 THR A N 1
ATOM 1269 C CA . THR A 1 162 ? 8.988 9.434 4.561 1.00 91.50 162 THR A CA 1
ATOM 1270 C C . THR A 1 162 ? 7.750 8.549 4.471 1.00 91.50 162 THR A C 1
ATOM 1272 O O . THR A 1 162 ? 7.830 7.337 4.683 1.00 91.50 162 THR A O 1
ATOM 1275 N N . GLU A 1 163 ? 6.615 9.143 4.118 1.00 92.25 163 GLU A N 1
ATOM 1276 C CA . GLU A 1 163 ? 5.304 8.490 4.126 1.00 92.25 163 GLU A CA 1
ATOM 1277 C C . GLU A 1 163 ? 5.284 7.144 3.387 1.00 92.25 163 GLU A C 1
ATOM 1279 O O . GLU A 1 163 ? 4.843 6.148 3.956 1.00 92.25 163 GLU A O 1
ATOM 1284 N N . ALA A 1 164 ? 5.844 7.078 2.178 1.00 93.88 164 ALA A N 1
ATOM 1285 C CA . ALA A 1 164 ? 5.878 5.853 1.390 1.00 93.88 164 ALA A CA 1
ATOM 1286 C C . ALA A 1 164 ? 6.666 4.721 2.071 1.00 93.88 164 ALA A C 1
ATOM 1288 O O . ALA A 1 164 ? 6.251 3.565 2.023 1.00 93.88 164 ALA A O 1
ATOM 1289 N N . VAL A 1 165 ? 7.780 5.036 2.738 1.00 93.50 165 VAL A N 1
ATOM 1290 C CA . VAL A 1 165 ? 8.581 4.037 3.470 1.00 93.50 165 VAL A CA 1
ATOM 1291 C C . VAL A 1 165 ? 7.778 3.480 4.639 1.00 93.50 165 VAL A C 1
ATOM 1293 O O . VAL A 1 165 ? 7.672 2.265 4.791 1.00 93.50 165 VAL A O 1
ATOM 1296 N N . ARG A 1 166 ? 7.129 4.363 5.406 1.00 90.88 166 ARG A N 1
ATOM 1297 C CA . ARG A 1 166 ? 6.259 3.987 6.527 1.00 90.88 166 ARG A CA 1
ATOM 1298 C C . ARG A 1 166 ? 5.137 3.062 6.090 1.00 90.88 166 ARG A C 1
ATOM 1300 O O . ARG A 1 166 ? 4.950 1.994 6.666 1.00 90.88 166 ARG A O 1
ATOM 1307 N N . GLN A 1 167 ? 4.393 3.477 5.069 1.00 92.12 167 GLN A N 1
ATOM 1308 C CA . GLN A 1 167 ? 3.272 2.711 4.535 1.00 92.12 167 GLN A CA 1
ATOM 1309 C C . GLN A 1 167 ? 3.743 1.345 4.046 1.00 92.12 167 GLN A C 1
ATOM 1311 O O . GLN A 1 167 ? 3.156 0.326 4.401 1.00 92.12 167 GLN A O 1
ATOM 1316 N N . TRP A 1 168 ? 4.839 1.305 3.288 1.00 94.31 168 TRP A N 1
ATOM 1317 C CA . TRP A 1 168 ? 5.362 0.048 2.785 1.00 94.31 168 TRP A CA 1
ATOM 1318 C C . TRP A 1 168 ? 5.809 -0.888 3.905 1.00 94.31 168 TRP A C 1
ATOM 1320 O O . TRP A 1 168 ? 5.425 -2.051 3.876 1.00 94.31 168 TRP A O 1
ATOM 1330 N N . LYS A 1 169 ? 6.507 -0.392 4.936 1.00 91.75 169 LYS A N 1
ATOM 1331 C CA . LYS A 1 169 ? 6.873 -1.193 6.116 1.00 91.75 169 LYS A CA 1
ATOM 1332 C C . LYS A 1 169 ? 5.663 -1.841 6.777 1.00 91.75 169 LYS A C 1
ATOM 1334 O O . LYS A 1 169 ? 5.747 -2.998 7.178 1.00 91.75 169 LYS A O 1
ATOM 1339 N N . ILE A 1 170 ? 4.542 -1.124 6.888 1.00 89.94 170 ILE A N 1
ATOM 1340 C CA . ILE A 1 170 ? 3.291 -1.693 7.409 1.00 89.94 170 ILE A CA 1
ATOM 1341 C C . ILE A 1 170 ? 2.809 -2.810 6.481 1.00 89.94 170 ILE A C 1
ATOM 1343 O O . ILE A 1 170 ? 2.544 -3.912 6.945 1.00 89.94 170 ILE A O 1
ATOM 1347 N N . LEU A 1 171 ? 2.720 -2.552 5.174 1.00 92.75 171 LEU A N 1
ATOM 1348 C CA . LEU A 1 171 ? 2.143 -3.486 4.201 1.00 92.75 171 LEU A CA 1
ATOM 1349 C C . LEU A 1 171 ? 3.010 -4.730 3.952 1.00 92.75 171 LEU A C 1
ATOM 1351 O O . LEU A 1 171 ? 2.484 -5.809 3.683 1.00 92.75 171 LEU A O 1
ATOM 1355 N N . SER A 1 172 ? 4.331 -4.600 4.038 1.00 93.19 172 SER A N 1
ATOM 1356 C CA . SER A 1 172 ? 5.281 -5.688 3.811 1.00 93.19 172 SER A CA 1
ATOM 1357 C C . SER A 1 172 ? 5.568 -6.500 5.069 1.00 93.19 172 SER A C 1
ATOM 1359 O O . SER A 1 172 ? 6.202 -7.555 4.984 1.00 93.19 172 SER A O 1
ATOM 1361 N N . ARG A 1 173 ? 5.151 -6.032 6.252 1.00 90.38 173 ARG A N 1
ATOM 1362 C CA . ARG A 1 173 ? 5.447 -6.734 7.501 1.00 90.38 173 ARG A CA 1
ATOM 1363 C C . ARG A 1 173 ? 4.779 -8.105 7.508 1.00 90.38 173 ARG A C 1
ATOM 1365 O O . ARG A 1 173 ? 3.607 -8.261 7.179 1.00 90.38 173 ARG A O 1
ATOM 1372 N N . GLY A 1 174 ? 5.553 -9.131 7.851 1.00 89.12 174 GLY A N 1
ATOM 1373 C CA . GLY A 1 174 ? 5.085 -10.519 7.823 1.00 89.12 174 GLY A CA 1
ATOM 1374 C C . GLY A 1 174 ? 4.843 -11.084 6.417 1.00 89.12 174 GLY A C 1
ATOM 1375 O O . GLY A 1 174 ? 4.414 -12.231 6.297 1.00 89.12 174 GLY A O 1
ATOM 1376 N N . VAL A 1 175 ? 5.132 -10.332 5.349 1.00 93.81 175 VAL A N 1
ATOM 1377 C CA . VAL A 1 175 ? 5.208 -10.898 4.001 1.00 93.81 175 VAL A CA 1
ATOM 1378 C C . VAL A 1 175 ? 6.517 -11.664 3.900 1.00 93.81 175 VAL A C 1
ATOM 1380 O O . VAL A 1 175 ? 7.597 -11.084 4.016 1.00 93.81 175 VAL A O 1
ATOM 1383 N N . THR A 1 176 ? 6.417 -12.968 3.670 1.00 95.88 176 THR A N 1
ATOM 1384 C CA . THR A 1 176 ? 7.568 -13.829 3.419 1.00 95.88 176 THR A CA 1
ATOM 1385 C C . THR A 1 176 ? 7.595 -14.299 1.972 1.00 95.88 176 THR A C 1
ATOM 1387 O O . THR A 1 176 ? 6.563 -14.429 1.313 1.00 95.88 176 THR A O 1
ATOM 1390 N N . VAL A 1 177 ? 8.802 -14.545 1.480 1.00 94.88 177 VAL A N 1
ATOM 1391 C CA . VAL A 1 177 ? 9.083 -15.133 0.171 1.00 94.88 177 VAL A CA 1
ATOM 1392 C C . VAL A 1 177 ? 9.958 -16.363 0.345 1.00 94.88 177 VAL A C 1
ATOM 1394 O O . VAL A 1 177 ? 10.681 -16.489 1.336 1.00 94.88 177 VAL A O 1
ATOM 1397 N N . HIS A 1 178 ? 9.874 -17.284 -0.611 1.00 93.25 178 HIS A N 1
ATOM 1398 C CA . HIS A 1 178 ? 10.731 -18.458 -0.635 1.00 93.25 178 HIS A CA 1
ATOM 1399 C C . HIS A 1 178 ? 12.015 -18.147 -1.409 1.00 93.25 178 HIS A C 1
ATOM 1401 O O . HIS A 1 178 ? 11.978 -17.907 -2.613 1.00 93.25 178 HIS A O 1
ATOM 1407 N N . ASP A 1 179 ? 13.145 -18.158 -0.713 1.00 92.31 179 ASP A N 1
ATOM 1408 C CA . ASP A 1 179 ? 14.473 -17.887 -1.255 1.00 92.31 179 ASP A CA 1
ATOM 1409 C C . ASP A 1 179 ? 15.382 -19.077 -0.948 1.00 92.31 179 ASP A C 1
ATOM 1411 O O . ASP A 1 179 ? 15.658 -19.370 0.216 1.00 92.31 179 ASP A O 1
ATOM 1415 N N . ARG A 1 180 ? 15.823 -19.794 -1.990 1.00 88.75 180 ARG A N 1
ATOM 1416 C CA . ARG A 1 180 ? 16.758 -20.933 -1.877 1.00 88.75 180 ARG A CA 1
ATOM 1417 C C . ARG A 1 180 ? 16.358 -21.970 -0.810 1.00 88.75 180 ARG A C 1
ATOM 1419 O O . ARG A 1 180 ? 17.199 -22.420 -0.037 1.00 88.75 180 ARG A O 1
ATOM 1426 N N . GLY A 1 181 ? 15.082 -22.349 -0.742 1.00 89.94 181 GLY A N 1
ATOM 1427 C CA . GLY A 1 181 ? 14.605 -23.331 0.241 1.00 89.94 181 GLY A CA 1
ATOM 1428 C C . GLY A 1 181 ? 14.164 -22.735 1.582 1.00 89.94 181 GLY A C 1
ATOM 1429 O O . GLY A 1 181 ? 13.558 -23.442 2.382 1.00 89.94 181 GLY A O 1
ATOM 1430 N N . GLN A 1 182 ? 14.414 -21.449 1.837 1.00 94.00 182 GLN A N 1
ATOM 1431 C CA . GLN A 1 182 ? 14.107 -20.795 3.110 1.00 94.00 182 GLN A CA 1
ATOM 1432 C C . GLN A 1 182 ? 12.983 -19.770 2.961 1.00 94.00 182 GLN A C 1
ATOM 1434 O O . GLN A 1 182 ? 12.876 -19.089 1.944 1.00 94.00 182 GLN A O 1
ATOM 1439 N N . GLN A 1 183 ? 12.145 -19.630 3.990 1.00 95.19 183 GLN A N 1
ATOM 1440 C CA . GLN A 1 183 ? 11.241 -18.485 4.083 1.00 95.19 183 GLN A CA 1
ATOM 1441 C C . GLN A 1 183 ? 11.992 -17.289 4.657 1.00 95.19 183 GLN A C 1
ATOM 1443 O O . GLN A 1 183 ? 12.555 -17.366 5.747 1.00 95.19 183 GLN A O 1
ATOM 1448 N N . ARG A 1 184 ? 11.978 -16.174 3.932 1.00 95.44 184 ARG A N 1
ATOM 1449 C CA . ARG A 1 184 ? 12.608 -14.918 4.348 1.00 95.44 184 ARG A CA 1
ATOM 1450 C C . ARG A 1 184 ? 11.592 -13.797 4.287 1.00 95.44 184 ARG A C 1
ATOM 1452 O O . ARG A 1 184 ? 10.698 -13.829 3.446 1.00 95.44 184 ARG A O 1
ATOM 1459 N N . GLN A 1 185 ? 11.708 -12.817 5.174 1.00 95.31 185 GLN A N 1
ATOM 1460 C CA . GLN A 1 185 ? 10.844 -11.643 5.119 1.00 95.31 185 GLN A CA 1
ATOM 1461 C C . GLN A 1 185 ? 11.208 -10.797 3.895 1.00 95.31 185 GLN A C 1
ATOM 1463 O O . GLN A 1 185 ? 12.376 -10.660 3.542 1.00 95.31 185 GLN A O 1
ATOM 1468 N N . LEU A 1 186 ? 10.205 -10.234 3.226 1.00 94.44 186 LEU A N 1
ATOM 1469 C CA . LEU A 1 186 ? 10.433 -9.347 2.085 1.00 94.44 186 LEU A CA 1
ATOM 1470 C C . LEU A 1 186 ? 11.163 -8.058 2.508 1.00 94.44 186 LEU A C 1
ATOM 1472 O O . LEU A 1 186 ? 11.879 -7.456 1.709 1.00 94.44 186 LEU A O 1
ATOM 1476 N N . MET A 1 187 ? 10.995 -7.660 3.770 1.00 93.94 187 MET A N 1
ATOM 1477 C CA . MET A 1 187 ? 11.706 -6.557 4.403 1.00 93.94 187 MET A CA 1
ATOM 1478 C C . MET A 1 187 ? 12.205 -6.934 5.791 1.00 93.94 187 MET A C 1
ATOM 1480 O O . MET A 1 187 ? 11.537 -7.680 6.500 1.00 93.94 187 MET A O 1
ATOM 1484 N N . ASP A 1 188 ? 13.335 -6.348 6.173 1.00 92.31 188 ASP A N 1
ATOM 1485 C CA . ASP A 1 188 ? 13.901 -6.401 7.519 1.00 92.31 188 ASP A CA 1
ATOM 1486 C C . ASP A 1 188 ? 14.292 -4.979 7.948 1.00 92.31 188 ASP A C 1
ATOM 1488 O O . ASP A 1 188 ? 15.261 -4.403 7.450 1.00 92.31 188 ASP A O 1
ATOM 1492 N N . GLY A 1 189 ? 13.475 -4.355 8.800 1.00 89.62 189 GLY A N 1
ATOM 1493 C CA . GLY A 1 189 ? 13.617 -2.936 9.136 1.00 89.62 189 GLY A CA 1
ATOM 1494 C C . GLY A 1 189 ? 13.479 -2.038 7.901 1.00 89.62 189 GLY A C 1
ATOM 1495 O O . GLY A 1 189 ? 12.418 -1.992 7.288 1.00 89.62 189 GLY A O 1
ATOM 1496 N N . ASP A 1 190 ? 14.542 -1.313 7.550 1.00 91.25 190 ASP A N 1
ATOM 1497 C CA . ASP A 1 190 ? 14.638 -0.483 6.335 1.00 91.25 190 ASP A CA 1
ATOM 1498 C C . ASP A 1 190 ? 15.179 -1.235 5.112 1.00 91.25 190 ASP A C 1
ATOM 1500 O O . ASP A 1 190 ? 15.220 -0.701 4.001 1.00 91.25 190 ASP A O 1
ATOM 1504 N N . TRP A 1 191 ? 15.618 -2.477 5.301 1.00 95.50 191 TRP A N 1
ATOM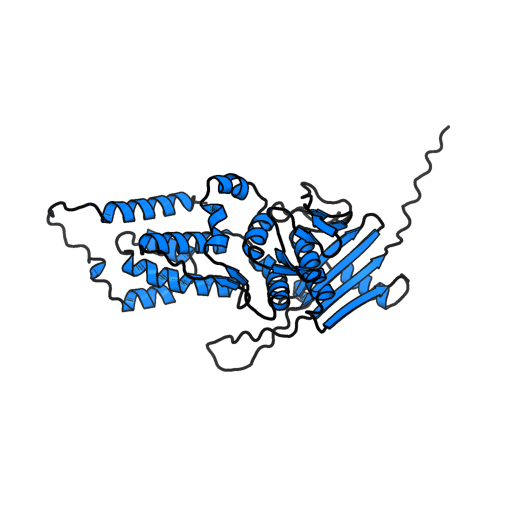 1505 C CA . TRP A 1 191 ? 16.247 -3.260 4.254 1.00 95.50 191 TRP A CA 1
ATOM 1506 C C . TRP A 1 191 ? 15.194 -3.993 3.430 1.00 95.50 191 TRP A C 1
ATOM 1508 O O . TRP A 1 191 ? 14.269 -4.604 3.965 1.00 95.50 191 TRP A O 1
ATOM 1518 N N . ILE A 1 192 ? 15.362 -3.978 2.110 1.00 95.75 192 ILE A N 1
ATOM 1519 C CA . ILE A 1 192 ? 14.523 -4.720 1.169 1.00 95.75 192 ILE A CA 1
ATOM 1520 C C . ILE A 1 192 ? 15.275 -5.973 0.738 1.00 95.75 192 ILE A C 1
ATOM 1522 O O . ILE A 1 192 ? 16.461 -5.918 0.400 1.00 95.75 192 ILE A O 1
ATOM 1526 N N . LEU A 1 193 ? 14.590 -7.114 0.748 1.00 95.56 193 LEU A N 1
ATOM 1527 C CA . LEU A 1 193 ? 15.150 -8.366 0.269 1.00 95.56 193 LEU A CA 1
ATOM 1528 C C . LEU A 1 193 ? 15.202 -8.367 -1.265 1.00 95.56 193 LEU A C 1
ATOM 1530 O O . LEU A 1 193 ? 14.172 -8.391 -1.941 1.00 95.56 193 LEU A O 1
ATOM 1534 N N . HIS A 1 194 ? 16.410 -8.382 -1.819 1.00 92.25 194 HIS A N 1
ATOM 1535 C CA . HIS A 1 194 ? 16.668 -8.404 -3.253 1.00 92.25 194 HIS A CA 1
ATOM 1536 C C . HIS A 1 194 ? 17.058 -9.817 -3.719 1.00 92.25 194 HIS A C 1
ATOM 1538 O O . HIS A 1 194 ? 17.921 -10.460 -3.115 1.00 92.25 194 HIS A O 1
ATOM 1544 N N . THR A 1 195 ? 16.447 -10.299 -4.810 1.00 86.31 195 THR A N 1
ATOM 1545 C CA . THR A 1 195 ? 16.504 -11.718 -5.231 1.00 86.31 195 THR A CA 1
ATOM 1546 C C . THR A 1 195 ? 17.919 -12.246 -5.474 1.00 86.31 195 THR A C 1
ATOM 1548 O O . THR A 1 195 ? 18.206 -13.409 -5.204 1.00 86.31 195 THR A O 1
ATOM 1551 N N . ALA A 1 196 ? 18.837 -11.396 -5.940 1.00 84.31 196 ALA A N 1
ATOM 1552 C CA . ALA A 1 196 ? 20.211 -11.801 -6.240 1.00 84.31 196 ALA A CA 1
ATOM 1553 C C . ALA A 1 196 ? 21.209 -11.564 -5.093 1.00 84.31 196 ALA A C 1
ATOM 1555 O O . ALA A 1 196 ? 22.261 -12.202 -5.060 1.00 84.31 196 ALA A O 1
ATOM 1556 N N . SER A 1 197 ? 20.925 -10.627 -4.185 1.00 85.81 197 SER A N 1
ATOM 1557 C CA . SER A 1 197 ? 21.949 -10.016 -3.323 1.00 85.81 197 SER A CA 1
ATOM 1558 C C . SER A 1 197 ? 21.602 -9.995 -1.830 1.00 85.81 197 SER A C 1
ATOM 1560 O O . SER A 1 197 ? 22.406 -9.521 -1.026 1.00 85.81 197 SER A O 1
ATOM 1562 N N . GLY A 1 198 ? 20.457 -10.561 -1.437 1.00 93.69 198 GLY A N 1
ATOM 1563 C CA . GLY A 1 198 ? 19.995 -10.555 -0.051 1.00 93.69 198 GLY A CA 1
ATOM 1564 C C . GLY A 1 198 ? 19.424 -9.197 0.354 1.00 93.69 198 GLY A C 1
ATOM 1565 O O . GLY A 1 198 ? 18.904 -8.464 -0.482 1.00 93.69 198 GLY A O 1
ATOM 1566 N N . TYR A 1 199 ? 19.476 -8.868 1.645 1.00 96.38 199 TYR A N 1
ATOM 1567 C CA . TYR A 1 199 ? 18.950 -7.598 2.142 1.00 96.38 199 TYR A CA 1
ATOM 1568 C C . TYR A 1 199 ? 19.833 -6.425 1.704 1.00 96.38 199 TYR A C 1
ATOM 1570 O O . TYR A 1 199 ? 21.068 -6.477 1.789 1.00 96.38 199 TYR A O 1
ATOM 1578 N N . ARG A 1 200 ? 19.191 -5.358 1.224 1.00 96.62 200 ARG A N 1
ATOM 1579 C CA . ARG A 1 200 ? 19.841 -4.119 0.786 1.00 96.62 200 ARG A CA 1
ATOM 1580 C C . ARG A 1 200 ? 19.092 -2.898 1.309 1.00 96.62 200 ARG A C 1
ATOM 1582 O O . ARG A 1 200 ? 17.865 -2.879 1.292 1.00 96.62 200 ARG A O 1
ATOM 1589 N N . LEU A 1 201 ? 19.839 -1.893 1.759 1.00 96.94 201 LEU A N 1
ATOM 1590 C CA . LEU A 1 201 ? 19.295 -0.641 2.271 1.00 96.94 201 LEU A CA 1
ATOM 1591 C C . LEU A 1 201 ? 19.124 0.361 1.119 1.00 96.94 201 LEU A C 1
ATOM 1593 O O . LEU A 1 201 ? 20.124 0.724 0.492 1.00 96.94 201 LEU A O 1
ATOM 1597 N N . PRO A 1 202 ? 17.898 0.817 0.819 1.00 97.31 202 PRO A N 1
ATOM 1598 C CA . PRO A 1 202 ? 17.676 1.838 -0.195 1.00 97.31 202 PRO A CA 1
ATOM 1599 C C . PRO A 1 202 ? 18.189 3.210 0.242 1.00 97.31 202 PRO A C 1
ATOM 1601 O O . PRO A 1 202 ? 17.964 3.637 1.371 1.00 97.31 202 PRO A O 1
ATOM 1604 N N . ALA A 1 203 ? 18.821 3.937 -0.678 1.00 97.38 203 ALA A N 1
ATOM 1605 C CA . ALA A 1 203 ? 19.194 5.331 -0.467 1.00 97.38 203 ALA A CA 1
ATOM 1606 C C . ALA A 1 203 ? 18.074 6.250 -0.975 1.00 97.38 203 ALA A C 1
ATOM 1608 O O . ALA A 1 203 ? 17.827 6.331 -2.181 1.00 97.38 203 ALA A O 1
ATOM 1609 N N . LEU A 1 204 ? 17.386 6.934 -0.059 1.00 96.94 204 LEU A N 1
ATOM 1610 C CA . LEU A 1 204 ? 16.357 7.922 -0.391 1.00 96.94 204 LEU A CA 1
ATOM 1611 C C . LEU A 1 204 ? 17.029 9.235 -0.806 1.00 96.94 204 LEU A C 1
ATOM 1613 O O . LEU A 1 204 ? 17.859 9.773 -0.075 1.00 96.94 204 LEU A O 1
ATOM 1617 N N . LEU A 1 205 ? 16.678 9.756 -1.978 1.00 95.88 205 LEU A N 1
ATOM 1618 C CA . LEU A 1 205 ? 17.236 11.000 -2.493 1.00 95.88 205 LEU A CA 1
ATOM 1619 C C . LEU A 1 205 ? 16.371 12.184 -2.062 1.00 95.88 205 LEU A C 1
ATOM 1621 O O . LEU A 1 205 ? 15.154 12.177 -2.226 1.00 95.88 205 LEU A O 1
ATOM 1625 N N . THR A 1 206 ? 17.011 13.237 -1.565 1.00 94.88 206 THR A N 1
ATOM 1626 C CA . THR A 1 206 ? 16.340 14.485 -1.166 1.00 94.88 206 THR A CA 1
ATOM 1627 C C . THR A 1 206 ? 16.106 15.441 -2.337 1.00 94.88 206 THR A C 1
ATOM 1629 O O . THR A 1 206 ? 15.441 16.463 -2.181 1.00 94.88 206 THR A O 1
ATOM 1632 N N . SER A 1 207 ? 16.641 15.125 -3.516 1.00 93.19 207 SER A N 1
ATOM 1633 C CA . SER A 1 207 ? 16.553 15.940 -4.725 1.00 93.19 207 SER A CA 1
ATOM 1634 C C . SER A 1 207 ? 16.188 15.097 -5.947 1.00 93.19 207 SER A C 1
ATOM 1636 O O . SER A 1 207 ? 16.278 13.865 -5.942 1.00 93.19 207 SER A O 1
ATOM 1638 N N . ALA A 1 208 ? 15.750 15.772 -7.012 1.00 90.00 208 ALA A N 1
ATOM 1639 C CA . ALA A 1 208 ? 15.441 15.115 -8.273 1.00 90.00 208 ALA A CA 1
ATOM 1640 C C . ALA A 1 208 ? 16.697 14.440 -8.836 1.00 90.00 208 ALA A C 1
ATOM 1642 O O . ALA A 1 208 ? 17.770 15.041 -8.917 1.00 90.00 208 ALA A O 1
ATOM 1643 N N . SER A 1 209 ? 16.558 13.189 -9.272 1.00 89.69 209 SER A N 1
ATOM 1644 C CA . SER A 1 209 ? 17.656 12.505 -9.946 1.00 89.69 209 SER A CA 1
ATOM 1645 C C . SER A 1 209 ? 17.873 13.097 -11.344 1.00 89.69 209 SER A C 1
ATOM 1647 O O . SER A 1 209 ? 16.901 13.258 -12.088 1.00 89.69 209 SER A O 1
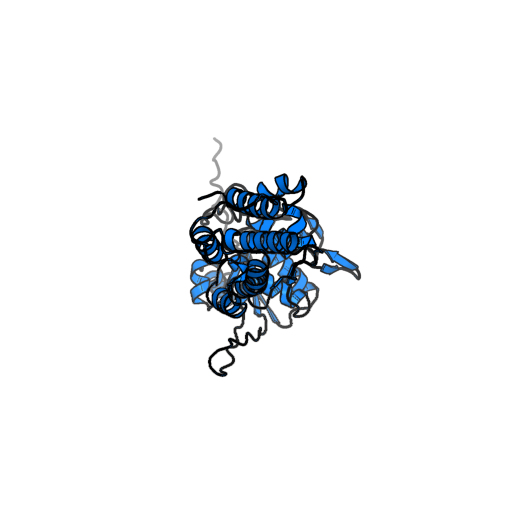ATOM 1649 N N . PRO A 1 210 ? 19.127 13.302 -11.791 1.00 90.88 210 PRO A N 1
ATOM 1650 C CA . PRO A 1 210 ? 19.412 13.704 -13.171 1.00 90.88 210 PRO A CA 1
ATOM 1651 C C . PRO A 1 210 ? 18.931 12.669 -14.202 1.00 90.88 210 PRO A C 1
ATOM 1653 O O . PRO A 1 210 ? 18.747 12.993 -15.375 1.00 90.88 210 PRO A O 1
ATOM 1656 N N . LEU A 1 211 ? 18.691 11.419 -13.785 1.00 90.12 211 LEU A N 1
ATOM 1657 C CA . LEU A 1 211 ? 18.101 10.389 -14.639 1.00 90.12 211 LEU A CA 1
ATOM 1658 C C . LEU A 1 211 ? 16.595 10.601 -14.856 1.00 90.12 211 LEU A C 1
ATOM 1660 O O . LEU A 1 211 ? 16.050 10.081 -15.831 1.00 90.12 211 LEU A O 1
ATOM 1664 N N . PHE A 1 212 ? 15.927 11.390 -14.017 1.00 89.19 212 PHE A N 1
ATOM 1665 C CA . PHE A 1 212 ? 14.502 11.721 -14.092 1.00 89.19 212 PHE A CA 1
ATOM 1666 C C . PHE A 1 212 ? 14.290 13.250 -14.047 1.00 89.19 212 PHE A C 1
ATOM 1668 O O . PHE A 1 212 ? 13.612 13.762 -13.164 1.00 89.19 212 PHE A O 1
ATOM 1675 N N . PRO A 1 213 ? 14.846 14.011 -15.011 1.00 82.50 213 PRO A N 1
ATOM 1676 C CA . PRO A 1 213 ? 14.992 15.468 -14.898 1.00 82.50 213 PRO A CA 1
ATOM 1677 C C . PRO A 1 213 ? 13.681 16.259 -15.013 1.00 82.50 213 PRO A C 1
ATOM 1679 O O . PRO A 1 213 ? 13.679 17.466 -14.810 1.00 82.50 213 PRO A O 1
ATOM 1682 N N . ARG A 1 214 ? 12.580 15.608 -15.407 1.00 79.75 214 ARG A N 1
ATOM 1683 C CA . ARG A 1 214 ? 11.266 16.243 -15.602 1.00 79.75 214 ARG A CA 1
ATOM 1684 C C . ARG A 1 214 ? 10.292 15.966 -14.459 1.00 79.75 214 ARG A C 1
ATOM 1686 O O . ARG A 1 214 ? 9.153 16.412 -14.530 1.00 79.75 214 ARG A O 1
ATOM 1693 N N . ASP A 1 215 ? 10.717 15.212 -13.452 1.00 80.00 215 ASP A N 1
ATOM 1694 C CA . ASP A 1 215 ? 9.837 14.799 -12.370 1.00 80.00 215 ASP A CA 1
ATOM 1695 C C . ASP A 1 215 ? 9.917 15.790 -11.213 1.00 80.00 215 ASP A C 1
ATOM 1697 O O . ASP A 1 215 ? 10.999 16.143 -10.742 1.00 80.00 215 ASP A O 1
ATOM 1701 N N . THR A 1 216 ? 8.752 16.223 -10.741 1.00 82.00 216 THR A N 1
ATOM 1702 C CA . THR A 1 216 ? 8.634 16.934 -9.470 1.00 82.00 216 THR A CA 1
ATOM 1703 C C . THR A 1 216 ? 8.969 15.972 -8.337 1.00 82.00 216 THR A C 1
ATOM 1705 O O . THR A 1 216 ? 8.442 14.858 -8.294 1.00 82.00 216 THR A O 1
ATOM 1708 N N . VAL A 1 217 ? 9.834 16.396 -7.417 1.00 89.38 217 VAL A N 1
ATOM 1709 C CA . VAL A 1 217 ? 10.139 15.613 -6.215 1.00 89.38 217 VAL A CA 1
ATOM 1710 C C . VAL A 1 217 ? 8.889 15.573 -5.343 1.00 89.38 217 VAL A C 1
ATOM 1712 O O . VAL A 1 217 ? 8.413 16.621 -4.917 1.00 89.38 217 VAL A O 1
ATOM 1715 N N . ASP A 1 218 ? 8.376 14.372 -5.087 1.00 92.44 218 ASP A N 1
ATOM 1716 C CA . ASP A 1 218 ? 7.370 14.111 -4.058 1.00 92.44 218 ASP A CA 1
ATOM 1717 C C . ASP A 1 218 ? 8.105 13.733 -2.759 1.00 92.44 218 ASP A C 1
ATOM 1719 O O . ASP A 1 218 ? 8.652 12.629 -2.682 1.00 92.44 218 ASP A O 1
ATOM 1723 N N . PRO A 1 219 ? 8.153 14.601 -1.729 1.00 92.88 219 PRO A N 1
ATOM 1724 C CA . PRO A 1 219 ? 8.820 14.278 -0.467 1.00 92.88 219 PRO A CA 1
ATOM 1725 C C . PRO A 1 219 ? 8.189 13.085 0.263 1.00 92.88 219 PRO A C 1
ATOM 1727 O O . PRO A 1 219 ? 8.867 12.412 1.039 1.00 92.88 219 PRO A O 1
ATOM 1730 N N . ALA A 1 220 ? 6.904 12.802 0.018 1.00 93.56 220 ALA A N 1
ATOM 1731 C CA . ALA A 1 220 ? 6.220 11.649 0.589 1.00 93.56 220 ALA A CA 1
ATOM 1732 C C . ALA A 1 220 ? 6.666 10.333 -0.074 1.00 93.56 220 ALA A C 1
ATOM 1734 O O . ALA A 1 220 ? 6.517 9.267 0.518 1.00 93.56 220 ALA A O 1
ATOM 1735 N N . ASN A 1 221 ? 7.241 10.388 -1.279 1.00 95.19 221 ASN A N 1
ATOM 1736 C CA . ASN A 1 221 ? 7.701 9.234 -2.052 1.00 95.19 221 ASN A CA 1
ATOM 1737 C C . ASN A 1 221 ? 8.929 9.611 -2.884 1.00 95.19 221 ASN A C 1
ATOM 1739 O O . ASN A 1 221 ? 8.844 9.761 -4.109 1.00 95.19 221 ASN A O 1
ATOM 1743 N N . PRO A 1 222 ? 10.073 9.794 -2.208 1.00 95.69 222 PRO A N 1
ATOM 1744 C CA . PRO A 1 222 ? 11.256 10.364 -2.824 1.00 95.69 222 PRO A CA 1
ATOM 1745 C C . PRO A 1 222 ? 11.842 9.430 -3.891 1.00 95.69 222 PRO A C 1
ATOM 1747 O O . PRO A 1 222 ? 11.685 8.203 -3.810 1.00 95.69 222 PRO A O 1
ATOM 1750 N N . PRO A 1 223 ? 12.586 9.970 -4.873 1.00 96.75 223 PRO A N 1
ATOM 1751 C CA . PRO A 1 223 ? 13.452 9.168 -5.728 1.00 96.75 223 PRO A CA 1
ATOM 1752 C C . PRO A 1 223 ? 14.373 8.290 -4.879 1.00 96.75 223 PRO A C 1
ATOM 1754 O O . PRO A 1 223 ? 14.811 8.688 -3.803 1.00 96.75 223 PRO A O 1
ATOM 1757 N N . THR A 1 224 ? 14.643 7.070 -5.330 1.00 97.31 224 THR A N 1
ATOM 1758 C CA . THR A 1 224 ? 15.363 6.085 -4.510 1.00 97.31 224 THR A CA 1
ATOM 1759 C C . THR A 1 224 ? 16.451 5.404 -5.324 1.00 97.31 224 THR A C 1
ATOM 1761 O O . THR A 1 224 ? 16.268 5.153 -6.513 1.00 97.31 224 THR A O 1
ATOM 1764 N N . GLN A 1 225 ? 17.586 5.088 -4.705 1.00 97.31 225 GLN A N 1
ATOM 1765 C CA . GLN A 1 225 ? 18.670 4.324 -5.316 1.00 97.31 225 GLN A CA 1
ATOM 1766 C C . GLN A 1 225 ? 18.899 2.992 -4.603 1.00 97.31 225 GLN A C 1
ATOM 1768 O O . GLN A 1 225 ? 18.806 2.907 -3.380 1.00 97.31 225 GLN A O 1
ATOM 1773 N N . LEU A 1 226 ? 19.218 1.956 -5.379 1.00 96.12 226 LEU A N 1
ATOM 1774 C CA . LEU A 1 226 ? 19.606 0.638 -4.877 1.00 96.12 226 LEU A CA 1
ATOM 1775 C C . LEU A 1 226 ? 20.489 -0.073 -5.909 1.00 96.12 226 LEU A C 1
ATOM 1777 O O . LEU A 1 226 ? 20.104 -0.169 -7.073 1.00 96.12 226 LEU A O 1
ATOM 1781 N N . ASP A 1 227 ? 21.658 -0.570 -5.498 1.00 93.38 227 ASP A N 1
ATOM 1782 C CA . ASP A 1 227 ? 22.573 -1.372 -6.333 1.00 93.38 227 ASP A CA 1
ATOM 1783 C C . ASP A 1 227 ? 22.870 -0.750 -7.725 1.00 93.38 227 ASP A C 1
ATOM 1785 O O . ASP A 1 227 ? 22.862 -1.416 -8.761 1.00 93.38 227 ASP A O 1
ATOM 1789 N N . GLY A 1 228 ? 23.099 0.570 -7.770 1.00 93.38 228 GLY A N 1
ATOM 1790 C CA . GLY A 1 228 ? 23.393 1.323 -9.002 1.00 93.38 228 GLY A CA 1
ATOM 1791 C C . GLY A 1 228 ? 22.177 1.637 -9.887 1.00 93.38 228 GLY A C 1
ATOM 1792 O O . GLY A 1 228 ? 22.305 2.363 -10.878 1.00 93.38 228 GLY A O 1
ATOM 1793 N N . TRP A 1 229 ? 20.993 1.142 -9.526 1.00 95.62 229 TRP A N 1
ATOM 1794 C CA . TRP A 1 229 ? 19.725 1.554 -10.117 1.00 95.62 229 TRP A CA 1
ATOM 1795 C C . TRP A 1 229 ? 19.180 2.780 -9.398 1.00 95.62 229 TRP A C 1
ATOM 1797 O O . TRP A 1 229 ? 19.164 2.850 -8.173 1.00 95.62 229 TRP A O 1
ATOM 1807 N N . THR A 1 230 ? 18.686 3.734 -10.177 1.00 96.62 230 THR A N 1
ATOM 1808 C CA . THR A 1 230 ? 17.845 4.826 -9.699 1.00 96.62 230 THR A CA 1
ATOM 1809 C C . THR A 1 230 ? 16.409 4.534 -10.090 1.00 96.62 230 THR A C 1
ATOM 1811 O O . THR A 1 230 ? 16.082 4.378 -11.265 1.00 96.62 230 THR A O 1
ATOM 1814 N N . TYR A 1 231 ? 15.543 4.514 -9.101 1.00 96.31 231 TYR A N 1
ATOM 1815 C CA . TYR A 1 231 ? 14.109 4.381 -9.233 1.00 96.31 231 TYR A CA 1
ATOM 1816 C C . TYR A 1 231 ? 13.494 5.766 -9.218 1.00 96.31 231 TYR A C 1
ATOM 1818 O O . TYR A 1 231 ? 13.954 6.653 -8.494 1.00 96.31 231 TYR A O 1
ATOM 1826 N N . ARG A 1 232 ? 12.444 5.948 -10.018 1.00 95.06 232 ARG A N 1
ATOM 1827 C CA . ARG A 1 232 ? 11.744 7.231 -10.096 1.00 95.06 232 ARG A CA 1
ATOM 1828 C C . ARG A 1 232 ? 11.287 7.721 -8.723 1.00 95.06 232 ARG A C 1
ATOM 1830 O O . ARG A 1 232 ? 11.407 8.900 -8.418 1.00 95.06 232 ARG A O 1
ATOM 1837 N N . ASN A 1 233 ? 10.767 6.799 -7.924 1.00 96.19 233 ASN A N 1
ATOM 1838 C CA . ASN A 1 233 ? 10.317 7.006 -6.559 1.00 96.19 233 ASN A CA 1
ATOM 1839 C C . ASN A 1 233 ? 10.418 5.692 -5.766 1.00 96.19 233 ASN A C 1
ATOM 1841 O O . ASN A 1 233 ? 10.645 4.626 -6.354 1.00 96.19 233 ASN A O 1
ATOM 1845 N N . TYR A 1 234 ? 10.251 5.760 -4.448 1.00 97.12 234 TYR A N 1
ATOM 1846 C CA . TYR A 1 234 ? 10.304 4.598 -3.559 1.00 97.12 234 TYR A CA 1
ATOM 1847 C C . TYR A 1 234 ? 9.274 3.526 -3.946 1.00 97.12 234 TYR A C 1
ATOM 1849 O O . TYR A 1 234 ? 9.603 2.344 -4.032 1.00 97.12 234 TYR A O 1
ATOM 1857 N N . ALA A 1 235 ? 8.055 3.927 -4.312 1.00 96.50 235 ALA A N 1
ATOM 1858 C CA . ALA A 1 235 ? 7.040 3.002 -4.819 1.00 96.50 235 ALA A CA 1
ATOM 1859 C C . ALA A 1 235 ? 7.522 2.216 -6.058 1.00 96.50 235 ALA A C 1
ATOM 1861 O O . ALA A 1 235 ? 7.257 1.021 -6.178 1.00 96.50 235 ALA A O 1
ATOM 1862 N N . SER A 1 236 ? 8.279 2.838 -6.968 1.00 96.50 236 SER A N 1
ATOM 1863 C CA . SER A 1 236 ? 8.854 2.134 -8.121 1.00 96.50 236 SER A CA 1
ATOM 1864 C C . SER A 1 236 ? 9.865 1.073 -7.688 1.00 96.50 236 SER A C 1
ATOM 1866 O O . SER A 1 236 ? 9.820 -0.041 -8.207 1.00 96.50 236 SER A O 1
ATOM 1868 N N . LEU A 1 237 ? 10.728 1.376 -6.711 1.00 97.44 237 LEU A N 1
ATOM 1869 C CA . LEU A 1 237 ? 11.649 0.388 -6.134 1.00 97.44 237 LEU A CA 1
ATOM 1870 C C . LEU A 1 237 ? 10.904 -0.831 -5.602 1.00 97.44 237 LEU A C 1
ATOM 1872 O O . LEU A 1 237 ? 11.265 -1.971 -5.913 1.00 97.44 237 LEU A O 1
ATOM 1876 N N . VAL A 1 238 ? 9.846 -0.592 -4.836 1.00 97.19 238 VAL A N 1
ATOM 1877 C CA . VAL A 1 238 ? 9.033 -1.666 -4.278 1.00 97.19 238 VAL A CA 1
ATOM 1878 C C . VAL A 1 238 ? 8.399 -2.508 -5.386 1.00 97.19 238 VAL A C 1
ATOM 1880 O O . VAL A 1 238 ? 8.510 -3.732 -5.352 1.00 97.19 238 VAL A O 1
ATOM 1883 N N . ALA A 1 239 ? 7.782 -1.879 -6.392 1.00 96.19 239 ALA A N 1
ATOM 1884 C CA . ALA A 1 239 ? 7.112 -2.595 -7.478 1.00 96.19 239 ALA A CA 1
ATOM 1885 C C . ALA A 1 239 ? 8.068 -3.539 -8.217 1.00 96.19 239 ALA A C 1
ATOM 1887 O O . ALA A 1 239 ? 7.750 -4.710 -8.417 1.00 96.19 239 ALA A O 1
ATOM 1888 N N . PHE A 1 240 ? 9.264 -3.057 -8.569 1.00 95.75 240 PHE A N 1
ATOM 1889 C CA . PHE A 1 240 ? 10.286 -3.888 -9.205 1.00 95.75 240 PHE A CA 1
ATOM 1890 C C . PHE A 1 240 ? 10.797 -4.999 -8.284 1.00 95.75 240 PHE A C 1
ATOM 1892 O O . PHE A 1 240 ? 11.011 -6.114 -8.755 1.00 95.75 240 PHE A O 1
ATOM 1899 N N . SER A 1 241 ? 10.952 -4.728 -6.986 1.00 95.75 241 SER A N 1
ATOM 1900 C CA . SER A 1 241 ? 11.384 -5.734 -6.009 1.00 95.75 241 SER A CA 1
ATOM 1901 C C . SER A 1 241 ? 10.372 -6.877 -5.906 1.00 95.75 241 SER A C 1
ATOM 1903 O O . SER A 1 241 ? 10.736 -8.037 -6.090 1.00 95.75 241 SER A O 1
ATOM 1905 N N . VAL A 1 242 ? 9.086 -6.561 -5.706 1.00 96.00 242 VAL A N 1
ATOM 1906 C CA . VAL A 1 242 ? 8.005 -7.561 -5.640 1.00 96.00 242 VAL A CA 1
ATOM 1907 C C . VAL A 1 242 ? 7.862 -8.302 -6.973 1.00 96.00 242 VAL A C 1
ATOM 1909 O O . VAL A 1 242 ? 7.731 -9.524 -6.991 1.00 96.00 242 VAL A O 1
ATOM 1912 N N . PHE A 1 243 ? 7.937 -7.589 -8.101 1.00 94.62 243 PHE A N 1
ATOM 1913 C CA . PHE A 1 243 ? 7.872 -8.201 -9.428 1.00 94.62 243 PHE A CA 1
ATOM 1914 C C . PHE A 1 243 ? 9.023 -9.183 -9.686 1.00 94.62 243 PHE A C 1
ATOM 1916 O O . PHE A 1 243 ? 8.790 -10.261 -10.231 1.00 94.62 243 PHE A O 1
ATOM 1923 N N . ASN A 1 244 ? 10.254 -8.852 -9.289 1.00 93.88 244 ASN A N 1
ATOM 1924 C CA . ASN A 1 244 ? 11.381 -9.771 -9.439 1.00 93.88 244 ASN A CA 1
ATOM 1925 C C . ASN A 1 244 ? 11.154 -11.050 -8.618 1.00 93.88 244 ASN A C 1
ATOM 1927 O O . ASN A 1 244 ? 11.368 -12.133 -9.150 1.00 93.88 244 ASN A O 1
ATOM 1931 N N . TRP A 1 245 ? 10.623 -10.953 -7.392 1.00 94.94 245 TRP A N 1
ATOM 1932 C CA . TRP A 1 245 ? 10.231 -12.131 -6.604 1.00 94.94 245 TRP A CA 1
ATOM 1933 C C . TRP A 1 245 ? 9.142 -12.970 -7.280 1.00 94.94 245 TRP A C 1
ATOM 1935 O O . TRP A 1 245 ? 9.257 -14.193 -7.342 1.00 94.94 245 TRP A O 1
ATOM 1945 N N . LEU A 1 246 ? 8.110 -12.328 -7.834 1.00 92.88 246 LEU A N 1
ATOM 1946 C CA . LEU A 1 246 ? 7.058 -13.010 -8.595 1.00 92.88 246 LEU A CA 1
ATOM 1947 C C . LEU A 1 246 ? 7.616 -13.782 -9.794 1.00 92.88 246 LEU A C 1
ATOM 1949 O O . LEU A 1 246 ? 7.246 -14.936 -10.021 1.00 92.88 246 LEU A O 1
ATOM 1953 N N . ARG A 1 247 ? 8.495 -13.134 -10.561 1.00 90.56 247 ARG A N 1
ATOM 1954 C CA . ARG A 1 247 ? 9.125 -13.700 -11.753 1.00 90.56 247 ARG A CA 1
ATOM 1955 C C . ARG A 1 247 ? 10.055 -14.855 -11.391 1.00 90.56 247 ARG A C 1
ATOM 1957 O O . ARG A 1 247 ? 9.938 -15.933 -11.967 1.00 90.56 247 ARG A O 1
ATOM 1964 N N . ASP A 1 248 ? 10.950 -14.641 -10.431 1.00 90.38 248 ASP A N 1
ATOM 1965 C CA . ASP A 1 248 ? 11.985 -15.608 -10.060 1.00 90.38 248 ASP A CA 1
ATOM 1966 C C . ASP A 1 248 ? 11.360 -16.831 -9.351 1.00 90.38 248 ASP A C 1
ATOM 1968 O O . ASP A 1 248 ? 11.776 -17.966 -9.584 1.00 90.38 248 ASP A O 1
ATOM 1972 N N . GLY A 1 249 ? 10.288 -16.624 -8.577 1.00 88.06 249 GLY A N 1
ATOM 1973 C CA . GLY A 1 249 ? 9.497 -17.688 -7.951 1.00 88.06 249 GLY A CA 1
ATOM 1974 C C . GLY A 1 249 ? 8.450 -18.352 -8.857 1.00 88.06 249 GLY A C 1
ATOM 1975 O O . GLY A 1 249 ? 7.737 -19.241 -8.400 1.00 88.06 249 GLY A O 1
ATOM 1976 N N . ARG A 1 250 ? 8.347 -17.946 -10.134 1.00 85.94 250 ARG A N 1
ATOM 1977 C CA . ARG A 1 250 ? 7.376 -18.468 -11.123 1.00 85.94 250 ARG A CA 1
ATOM 1978 C C . ARG A 1 250 ? 5.907 -18.359 -10.679 1.00 85.94 250 ARG A C 1
ATOM 1980 O O . ARG A 1 250 ? 5.072 -19.170 -11.068 1.00 85.94 250 ARG A O 1
ATOM 1987 N N . TYR A 1 251 ? 5.582 -17.338 -9.886 1.00 82.62 251 TYR A N 1
ATOM 1988 C CA . TYR A 1 251 ? 4.223 -17.075 -9.392 1.00 82.62 251 TYR A CA 1
ATOM 1989 C C . TYR A 1 251 ? 3.314 -16.420 -10.439 1.00 82.62 251 TYR A C 1
ATOM 1991 O O . TYR A 1 251 ? 2.093 -16.394 -10.280 1.00 82.62 251 TYR A O 1
ATOM 1999 N N . ILE A 1 252 ? 3.901 -15.876 -11.505 1.00 81.44 252 ILE A N 1
ATOM 2000 C CA . ILE A 1 252 ? 3.179 -15.283 -12.629 1.00 81.44 252 ILE A CA 1
ATOM 2001 C C . ILE A 1 252 ? 3.248 -16.210 -13.840 1.00 81.44 252 ILE A C 1
ATOM 2003 O O . ILE A 1 252 ? 4.324 -16.586 -14.296 1.00 81.44 252 ILE A O 1
ATOM 2007 N N . THR A 1 253 ? 2.081 -16.561 -14.375 1.00 69.25 253 THR A N 1
ATOM 2008 C CA . THR A 1 253 ? 1.941 -17.341 -15.613 1.00 69.25 253 THR A CA 1
ATOM 2009 C C . THR A 1 253 ? 2.187 -16.498 -16.862 1.00 69.25 253 THR A C 1
ATOM 2011 O O . THR A 1 253 ? 2.599 -17.035 -17.886 1.00 69.25 253 THR A O 1
ATOM 2014 N N . PHE A 1 254 ? 1.967 -15.180 -16.785 1.00 69.50 254 PHE A N 1
ATOM 2015 C CA . PHE A 1 254 ? 2.061 -14.275 -17.928 1.00 69.50 254 PHE A CA 1
ATOM 2016 C C . PHE A 1 254 ? 2.885 -13.026 -17.597 1.00 69.50 254 PHE A C 1
ATOM 2018 O O . PHE A 1 254 ? 2.356 -11.987 -17.202 1.00 69.50 254 PHE A O 1
ATOM 2025 N N . SER A 1 255 ? 4.196 -13.106 -17.819 1.00 77.81 255 SER A N 1
ATOM 2026 C CA . SER A 1 255 ? 5.042 -11.924 -17.995 1.00 77.81 255 SER A CA 1
ATOM 2027 C C . SER A 1 255 ? 5.426 -11.789 -19.459 1.00 77.81 255 SER A C 1
ATOM 2029 O O . SER A 1 255 ? 5.895 -12.746 -20.078 1.00 77.81 255 SER A O 1
ATOM 2031 N N . ARG A 1 256 ? 5.253 -10.593 -20.022 1.00 80.06 256 ARG A N 1
ATOM 2032 C CA . ARG A 1 256 ? 5.830 -10.261 -21.326 1.00 80.06 256 ARG A CA 1
ATOM 2033 C C . ARG A 1 256 ? 7.037 -9.369 -21.099 1.00 80.06 256 ARG A C 1
ATOM 2035 O O . ARG A 1 256 ? 6.911 -8.267 -20.569 1.00 80.06 256 ARG A O 1
ATOM 2042 N N . ASP A 1 257 ? 8.193 -9.850 -21.527 1.00 80.25 257 ASP A N 1
ATOM 2043 C CA . ASP A 1 257 ? 9.421 -9.070 -21.546 1.00 80.25 257 ASP A CA 1
ATOM 2044 C C . ASP A 1 257 ? 9.654 -8.586 -22.973 1.00 80.25 257 ASP A C 1
ATOM 2046 O O . ASP A 1 257 ? 9.836 -9.382 -23.895 1.00 80.25 257 ASP A O 1
ATOM 2050 N N . TRP A 1 258 ? 9.627 -7.273 -23.176 1.00 78.06 258 TRP A N 1
ATOM 2051 C CA . TRP A 1 258 ? 9.990 -6.672 -24.455 1.00 78.06 258 TRP A CA 1
ATOM 2052 C C . TRP A 1 258 ? 11.329 -5.978 -24.307 1.00 78.06 258 TRP A C 1
ATOM 2054 O O . TRP A 1 258 ? 11.485 -5.046 -23.517 1.00 78.06 258 TRP A O 1
ATOM 2064 N N . SER A 1 259 ? 12.296 -6.421 -25.101 1.00 74.75 259 SER A N 1
ATOM 2065 C CA . SER A 1 259 ? 13.591 -5.766 -25.220 1.00 74.75 259 SER A CA 1
ATOM 2066 C C . SER A 1 259 ? 13.886 -5.483 -26.686 1.00 74.75 259 SER A C 1
ATOM 2068 O O . SER A 1 259 ? 13.610 -6.308 -27.554 1.00 74.75 259 SER A O 1
ATOM 2070 N N . SER A 1 260 ? 14.420 -4.298 -26.974 1.00 67.62 260 SER A N 1
ATOM 2071 C CA . SER A 1 260 ? 14.993 -4.004 -28.286 1.00 67.62 260 SER A CA 1
ATOM 2072 C C . SER A 1 260 ? 16.337 -3.316 -28.124 1.00 67.62 260 SER A C 1
ATOM 2074 O O . SER A 1 260 ? 16.484 -2.356 -27.364 1.00 67.62 260 SER A O 1
ATOM 2076 N N . TRP A 1 261 ? 17.306 -3.810 -28.885 1.00 73.88 261 TRP A N 1
ATOM 2077 C CA . TRP A 1 261 ? 18.655 -3.261 -29.000 1.00 73.88 261 TRP A CA 1
ATOM 2078 C C . TRP A 1 261 ? 18.835 -2.420 -30.263 1.00 73.88 261 TRP A C 1
ATOM 2080 O O . TRP A 1 261 ? 19.829 -1.712 -30.390 1.00 73.88 261 TRP A O 1
ATOM 2090 N N . CYS A 1 262 ? 17.875 -2.497 -31.189 1.00 77.31 262 CYS A N 1
ATOM 2091 C CA . CYS A 1 262 ? 17.890 -1.785 -32.458 1.00 77.31 262 CYS A CA 1
ATOM 2092 C C . CYS A 1 262 ? 16.945 -0.579 -32.376 1.00 77.31 262 CYS A C 1
ATOM 2094 O O . CYS A 1 262 ? 15.729 -0.785 -32.402 1.00 77.31 262 CYS A O 1
ATOM 2096 N N . PRO A 1 263 ? 17.459 0.665 -32.299 1.00 73.75 263 PRO A N 1
ATOM 2097 C CA . PRO A 1 263 ? 16.627 1.864 -32.188 1.00 73.75 263 PRO A CA 1
ATOM 2098 C C . PRO A 1 263 ? 15.638 2.047 -33.346 1.00 73.75 263 PRO A C 1
ATOM 2100 O O . PRO A 1 263 ? 14.587 2.650 -33.153 1.00 73.75 263 PRO A O 1
ATOM 2103 N N . ALA A 1 264 ? 15.966 1.517 -34.529 1.00 78.25 264 ALA A N 1
ATOM 2104 C CA . ALA A 1 264 ? 15.164 1.646 -35.742 1.00 78.25 264 ALA A CA 1
ATOM 2105 C C . ALA A 1 264 ? 14.026 0.613 -35.858 1.00 78.25 264 ALA A C 1
ATOM 2107 O O . ALA A 1 264 ? 13.197 0.723 -36.756 1.00 78.25 264 ALA A O 1
ATOM 2108 N N . SER A 1 265 ? 13.960 -0.401 -34.984 1.00 74.06 265 SER A N 1
ATOM 2109 C CA . SER A 1 265 ? 12.899 -1.411 -35.075 1.00 74.06 265 SER A CA 1
ATOM 2110 C C . SER A 1 265 ? 11.541 -0.837 -34.656 1.00 74.06 265 SER A C 1
ATOM 2112 O O . SER A 1 265 ? 11.452 -0.042 -33.718 1.00 74.06 265 SER A O 1
ATOM 2114 N N . ALA A 1 266 ? 10.452 -1.286 -35.289 1.00 74.75 266 ALA A N 1
ATOM 2115 C CA . ALA A 1 266 ? 9.093 -0.879 -34.913 1.00 74.75 266 ALA A CA 1
ATOM 2116 C C . ALA A 1 266 ? 8.780 -1.193 -33.436 1.00 74.75 266 ALA A C 1
ATOM 2118 O O . ALA A 1 266 ? 8.136 -0.403 -32.747 1.00 74.75 266 ALA A O 1
ATOM 2119 N N . ALA A 1 267 ? 9.301 -2.313 -32.920 1.00 65.12 267 ALA A N 1
ATOM 2120 C CA . ALA A 1 267 ? 9.220 -2.660 -31.504 1.00 65.12 267 ALA A CA 1
ATOM 2121 C C . ALA A 1 267 ? 9.945 -1.630 -30.623 1.00 65.12 267 ALA A C 1
ATOM 2123 O O . ALA A 1 267 ? 9.382 -1.182 -29.627 1.00 65.12 267 ALA A O 1
ATOM 2124 N N . SER A 1 268 ? 11.153 -1.197 -31.005 1.00 70.31 268 SER A N 1
ATOM 2125 C CA . SER A 1 268 ? 11.877 -0.139 -30.294 1.00 70.31 268 SER A CA 1
ATOM 2126 C C . SER A 1 268 ? 11.114 1.175 -30.309 1.00 70.31 268 SER A C 1
ATOM 2128 O O . SER A 1 268 ? 10.974 1.792 -29.261 1.00 70.31 268 SER A O 1
ATOM 2130 N N . LEU A 1 269 ? 10.582 1.586 -31.462 1.00 77.94 269 LEU A N 1
ATOM 2131 C CA . LEU A 1 269 ? 9.796 2.815 -31.581 1.00 77.94 269 LEU A CA 1
ATOM 2132 C C . LEU A 1 269 ? 8.541 2.764 -30.702 1.00 77.94 269 LEU A C 1
ATOM 2134 O O . LEU A 1 269 ? 8.254 3.726 -29.992 1.00 77.94 269 LEU A O 1
ATOM 2138 N N . ARG A 1 270 ? 7.846 1.622 -30.660 1.00 74.81 270 ARG A N 1
ATOM 2139 C CA . ARG A 1 270 ? 6.676 1.425 -29.793 1.00 74.81 270 ARG A CA 1
ATOM 2140 C C . ARG A 1 270 ? 7.046 1.442 -28.310 1.00 74.81 270 ARG A C 1
ATOM 2142 O O . ARG A 1 270 ? 6.347 2.059 -27.514 1.00 74.81 270 ARG A O 1
ATOM 2149 N N . VAL A 1 271 ? 8.168 0.830 -27.931 1.00 73.31 271 VAL A N 1
ATOM 2150 C CA . VAL A 1 271 ? 8.710 0.919 -26.565 1.00 73.31 271 VAL A CA 1
ATOM 2151 C C . VAL A 1 271 ? 9.117 2.355 -26.228 1.00 73.31 271 VAL A C 1
ATOM 2153 O O . VAL A 1 271 ? 8.849 2.809 -25.120 1.00 73.31 271 VAL A O 1
ATOM 2156 N N . CYS A 1 272 ? 9.712 3.098 -27.165 1.00 77.81 272 CYS A N 1
ATOM 2157 C CA . CYS A 1 272 ? 10.023 4.516 -26.990 1.00 77.81 272 CYS A CA 1
ATOM 2158 C C . CYS A 1 272 ? 8.760 5.346 -26.770 1.00 77.81 272 CYS A C 1
ATOM 2160 O O . CYS A 1 272 ? 8.749 6.155 -25.851 1.00 77.81 272 CYS A O 1
ATOM 2162 N N . GLN A 1 273 ? 7.705 5.130 -27.559 1.00 79.75 273 GLN A N 1
ATOM 2163 C CA . GLN A 1 273 ? 6.414 5.805 -27.393 1.00 79.75 273 GLN A CA 1
ATOM 2164 C C . GLN A 1 273 ? 5.801 5.489 -26.025 1.00 79.75 273 GLN A C 1
ATOM 2166 O O . GLN A 1 273 ? 5.499 6.403 -25.261 1.00 79.75 273 GLN A O 1
ATOM 2171 N N . LEU A 1 274 ? 5.722 4.203 -25.661 1.00 77.06 274 LEU A N 1
ATOM 2172 C CA . LEU A 1 274 ? 5.215 3.770 -24.356 1.00 77.06 274 LEU A CA 1
ATOM 2173 C C . LEU A 1 274 ? 6.056 4.296 -23.193 1.00 77.06 274 LEU A C 1
ATOM 2175 O O . LEU A 1 274 ? 5.513 4.506 -22.117 1.00 77.06 274 LEU A O 1
ATOM 2179 N N . ARG A 1 275 ? 7.366 4.506 -23.377 1.00 74.56 275 ARG A N 1
ATOM 2180 C CA . ARG A 1 275 ? 8.264 5.110 -22.377 1.00 74.56 275 ARG A CA 1
ATOM 2181 C C . ARG A 1 275 ? 8.176 6.635 -22.321 1.00 74.56 275 ARG A C 1
ATOM 2183 O O . ARG A 1 275 ? 8.415 7.211 -21.263 1.00 74.56 275 ARG A O 1
ATOM 2190 N N . ALA A 1 276 ? 7.901 7.280 -23.450 1.00 79.00 276 ALA A N 1
ATOM 2191 C CA . ALA A 1 276 ? 7.756 8.727 -23.545 1.00 79.00 276 ALA A CA 1
ATOM 2192 C C . ALA A 1 276 ? 6.422 9.201 -22.964 1.00 79.00 276 ALA A C 1
ATOM 2194 O O . ALA A 1 276 ? 6.357 10.333 -22.493 1.00 79.00 276 ALA A O 1
ATOM 2195 N N . ALA A 1 277 ? 5.407 8.332 -22.957 1.00 78.19 277 ALA A N 1
ATOM 2196 C CA . ALA A 1 277 ? 4.134 8.603 -22.315 1.00 78.19 277 ALA A CA 1
ATOM 2197 C C . ALA A 1 277 ? 4.339 8.988 -20.833 1.00 78.19 277 ALA A C 1
ATOM 2199 O O . ALA A 1 277 ? 4.958 8.219 -20.073 1.00 78.19 277 ALA A O 1
ATOM 2200 N N . PRO A 1 278 ? 3.862 10.176 -20.423 1.00 75.88 278 PRO A N 1
ATOM 2201 C CA . PRO A 1 278 ? 3.733 10.561 -19.026 1.00 75.88 278 PRO A CA 1
ATOM 2202 C C . PRO A 1 278 ? 2.962 9.503 -18.223 1.00 75.88 278 PRO A C 1
ATOM 2204 O O . PRO A 1 278 ? 1.997 8.939 -18.732 1.00 75.88 278 PRO A O 1
ATOM 2207 N N . PRO A 1 279 ? 3.301 9.241 -16.948 1.00 72.25 279 PRO A N 1
ATOM 2208 C CA . PRO A 1 279 ? 2.473 8.371 -16.111 1.00 72.25 279 PRO A CA 1
ATOM 2209 C C . PRO A 1 279 ? 1.066 8.907 -15.879 1.00 72.25 279 PRO A C 1
ATOM 2211 O O . PRO A 1 279 ? 0.176 8.115 -15.605 1.00 72.25 279 PRO A O 1
ATOM 2214 N N . SER A 1 280 ? 0.850 10.222 -15.992 1.00 74.81 280 SER A N 1
ATOM 2215 C CA . SER A 1 280 ? -0.497 10.808 -15.968 1.00 74.81 280 SER A CA 1
AT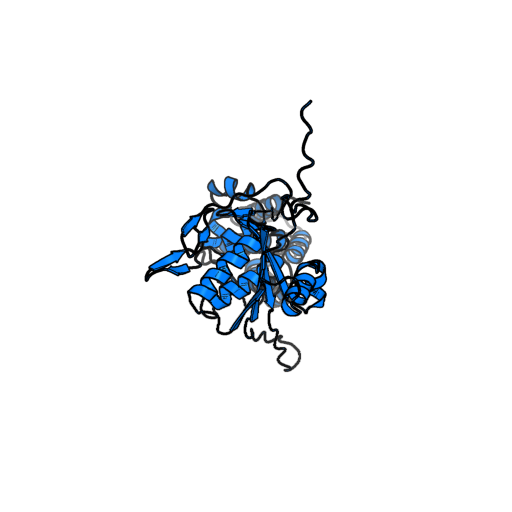OM 2216 C C . SER A 1 280 ? -1.396 10.209 -17.050 1.00 74.81 280 SER A C 1
ATOM 2218 O O . SER A 1 280 ? -2.600 10.076 -16.849 1.00 74.81 280 SER A O 1
ATOM 2220 N N . ASP A 1 281 ? -0.805 9.771 -18.162 1.00 78.69 281 ASP A N 1
ATOM 2221 C CA . ASP A 1 281 ? -1.523 9.169 -19.280 1.00 78.69 281 ASP A CA 1
ATOM 2222 C C . ASP A 1 281 ? -1.814 7.684 -19.024 1.00 78.69 281 ASP A C 1
ATOM 2224 O O . ASP A 1 281 ? -2.618 7.089 -19.735 1.00 78.69 281 ASP A O 1
ATOM 2228 N N . ALA A 1 282 ? -1.231 7.075 -17.981 1.00 74.19 282 ALA A N 1
ATOM 2229 C CA . ALA A 1 282 ? -1.525 5.692 -17.606 1.00 74.19 282 ALA A CA 1
ATOM 2230 C C . ALA A 1 282 ? -3.012 5.498 -17.276 1.00 74.19 282 ALA A C 1
ATOM 2232 O O . ALA A 1 282 ? -3.567 4.446 -17.580 1.00 74.19 282 ALA A O 1
ATOM 2233 N N . ALA A 1 283 ? -3.687 6.528 -16.751 1.00 73.38 283 ALA A N 1
ATOM 2234 C CA . ALA A 1 283 ? -5.135 6.500 -16.547 1.00 73.38 283 ALA A CA 1
ATOM 2235 C C . ALA A 1 283 ? -5.915 6.302 -17.866 1.00 73.38 283 ALA A C 1
ATOM 2237 O O . ALA A 1 283 ? -6.966 5.664 -17.873 1.00 73.38 283 ALA A O 1
ATOM 2238 N N . GLN A 1 284 ? -5.382 6.782 -18.998 1.00 81.12 284 GLN A N 1
ATOM 2239 C CA . GLN A 1 284 ? -5.976 6.589 -20.327 1.00 81.12 284 GLN A CA 1
ATOM 2240 C C . GLN A 1 284 ? -5.784 5.159 -20.851 1.00 81.12 284 GLN A C 1
ATOM 2242 O O . GLN A 1 284 ? -6.509 4.724 -21.742 1.00 81.12 284 GLN A O 1
ATOM 2247 N N . TRP A 1 285 ? -4.821 4.407 -20.306 1.00 79.12 285 TRP A N 1
ATOM 2248 C CA . TRP A 1 285 ? -4.562 3.014 -20.693 1.00 79.12 285 TRP A CA 1
ATOM 2249 C C . TRP A 1 285 ? -5.530 2.027 -20.033 1.00 79.12 285 TRP A C 1
ATOM 2251 O O . TRP A 1 285 ? -5.491 0.832 -20.332 1.00 79.12 285 TRP A O 1
ATOM 2261 N N . GLY A 1 286 ? -6.404 2.527 -19.159 1.00 80.50 286 GLY A N 1
ATOM 2262 C CA . GLY A 1 286 ? -7.440 1.774 -18.475 1.00 80.50 286 GLY A CA 1
ATOM 2263 C C . GLY A 1 286 ? -7.399 1.979 -16.965 1.00 80.50 286 GLY A C 1
ATOM 2264 O O . GLY A 1 286 ? -6.367 2.286 -16.367 1.00 80.50 286 GLY A O 1
ATOM 2265 N N . ASN A 1 287 ? -8.547 1.763 -16.326 1.00 78.56 287 ASN A N 1
ATOM 2266 C CA . ASN A 1 287 ? -8.633 1.791 -14.871 1.00 78.56 287 ASN A CA 1
ATOM 2267 C C . ASN A 1 287 ? -7.737 0.708 -14.258 1.00 78.56 287 ASN A C 1
ATOM 2269 O O . ASN A 1 287 ? -7.889 -0.470 -14.572 1.00 78.56 287 ASN A O 1
ATOM 2273 N N . GLY A 1 288 ? -6.858 1.112 -13.338 1.00 80.94 288 GLY A N 1
ATOM 2274 C CA . GLY A 1 288 ? -5.963 0.197 -12.622 1.00 80.94 288 GLY A CA 1
ATOM 2275 C C . GLY A 1 288 ? -4.635 -0.086 -13.325 1.00 80.94 288 GLY A C 1
ATOM 2276 O O . GLY A 1 288 ? -3.940 -1.018 -12.927 1.00 80.94 288 GLY A O 1
ATOM 2277 N N . VAL A 1 289 ? -4.269 0.692 -14.349 1.00 87.62 289 VAL A N 1
ATOM 2278 C CA . VAL A 1 289 ? -2.925 0.627 -14.932 1.00 87.62 289 VAL A CA 1
ATOM 2279 C C . VAL A 1 289 ? -1.948 1.447 -14.101 1.00 87.62 289 VAL A C 1
ATOM 2281 O O . VAL A 1 289 ? -2.175 2.627 -13.842 1.00 87.62 289 VAL A O 1
ATOM 2284 N N . ALA A 1 290 ? -0.838 0.825 -13.711 1.00 90.56 290 ALA A N 1
ATOM 2285 C CA . ALA A 1 290 ? 0.248 1.483 -12.997 1.00 90.56 290 ALA A CA 1
ATOM 2286 C C . ALA A 1 290 ? 1.566 1.352 -13.758 1.00 90.56 290 ALA A C 1
ATOM 2288 O O . ALA A 1 290 ? 1.863 0.306 -14.337 1.00 90.56 290 ALA A O 1
ATOM 2289 N N . VAL A 1 291 ? 2.360 2.424 -13.747 1.00 91.50 291 VAL A N 1
ATOM 2290 C CA . VAL A 1 291 ? 3.646 2.502 -14.444 1.00 91.50 291 VAL A CA 1
ATOM 2291 C C . VAL A 1 291 ? 4.748 2.812 -13.442 1.00 91.50 291 VAL A C 1
ATOM 2293 O O . VAL A 1 291 ? 4.697 3.824 -12.747 1.00 91.50 291 VAL A O 1
ATOM 2296 N N . PHE A 1 292 ? 5.772 1.966 -13.417 1.00 93.75 292 PHE A N 1
ATOM 2297 C CA . PHE A 1 292 ? 6.951 2.132 -12.576 1.00 93.75 292 PHE A CA 1
ATOM 2298 C C . PHE A 1 292 ? 8.197 2.203 -13.442 1.00 93.75 292 PHE A C 1
ATOM 2300 O O . PHE A 1 292 ? 8.340 1.467 -14.418 1.00 93.75 292 PHE A O 1
ATOM 2307 N N . ASP A 1 293 ? 9.122 3.084 -13.080 1.00 94.00 293 ASP A N 1
ATOM 2308 C CA . ASP A 1 293 ? 10.327 3.329 -13.860 1.00 94.00 293 ASP A CA 1
ATOM 2309 C C . ASP A 1 293 ? 11.582 3.171 -12.997 1.00 94.00 293 ASP A C 1
ATOM 2311 O O . ASP A 1 293 ? 11.670 3.709 -11.891 1.00 94.00 293 ASP A O 1
ATOM 2315 N N . GLN A 1 294 ? 12.590 2.495 -13.547 1.00 95.25 294 GLN A N 1
ATOM 2316 C CA . GLN A 1 294 ? 13.954 2.510 -13.023 1.00 95.25 294 GLN A CA 1
ATOM 2317 C C . GLN A 1 294 ? 14.961 2.717 -14.152 1.00 95.25 294 GLN A C 1
ATOM 2319 O O . GLN A 1 294 ? 14.761 2.289 -15.292 1.00 95.25 294 GLN A O 1
ATOM 2324 N N . LYS A 1 295 ? 16.071 3.372 -13.834 1.00 94.06 295 LYS A N 1
ATOM 2325 C CA . LYS A 1 295 ? 17.176 3.638 -14.747 1.00 94.06 295 LYS A CA 1
ATOM 2326 C C . LYS A 1 295 ? 18.490 3.208 -14.123 1.00 94.06 295 LYS A C 1
ATOM 2328 O O . LYS A 1 295 ? 18.681 3.355 -12.924 1.00 94.06 295 LYS A O 1
ATOM 2333 N N . TYR A 1 296 ? 19.394 2.698 -14.942 1.00 92.62 296 TYR A N 1
ATOM 2334 C CA . TYR A 1 296 ? 20.757 2.384 -14.528 1.00 92.62 296 TYR A CA 1
ATOM 2335 C C . TYR A 1 296 ? 21.723 3.421 -15.096 1.00 92.62 296 TYR A C 1
ATOM 2337 O O . TYR A 1 296 ? 21.499 3.935 -16.198 1.00 92.62 296 TYR A O 1
ATOM 2345 N N . ASN A 1 297 ? 22.823 3.687 -14.391 1.00 83.69 297 ASN A N 1
ATOM 2346 C CA . ASN A 1 297 ? 23.807 4.707 -14.775 1.00 83.69 297 ASN A CA 1
ATOM 2347 C C . ASN A 1 297 ? 24.363 4.514 -16.201 1.00 83.69 297 ASN A C 1
ATOM 2349 O O . ASN A 1 297 ? 24.609 5.492 -16.903 1.00 83.69 297 ASN A O 1
ATOM 2353 N N . CYS A 1 298 ? 24.461 3.274 -16.699 1.00 79.69 298 CYS A N 1
ATOM 2354 C CA . CYS A 1 298 ? 24.844 2.986 -18.090 1.00 79.69 298 CYS A CA 1
ATOM 2355 C C . CYS A 1 298 ? 23.684 3.062 -19.110 1.00 79.69 298 CYS A C 1
ATOM 2357 O O . CYS A 1 298 ? 23.720 2.415 -20.153 1.00 79.69 298 CYS A O 1
ATOM 2359 N N . ARG A 1 299 ? 22.684 3.920 -18.850 1.00 75.19 299 ARG A N 1
ATOM 2360 C CA . ARG A 1 299 ? 21.598 4.318 -19.777 1.00 75.19 299 ARG A CA 1
ATOM 2361 C C . ARG A 1 299 ? 20.567 3.243 -20.099 1.00 75.19 299 ARG A C 1
ATOM 2363 O O . ARG A 1 299 ? 19.884 3.308 -21.128 1.00 75.19 299 ARG A O 1
ATOM 2370 N N . TRP A 1 300 ? 20.419 2.283 -19.203 1.00 86.31 300 TRP A N 1
ATOM 2371 C CA . TRP A 1 300 ? 19.277 1.387 -19.235 1.00 86.31 300 TRP A CA 1
ATOM 2372 C C . TRP A 1 300 ? 18.088 2.070 -18.601 1.00 86.31 300 TRP A C 1
ATOM 2374 O O . TRP A 1 300 ? 18.222 2.724 -17.571 1.00 86.31 300 TRP A O 1
ATOM 2384 N N . HIS A 1 301 ? 16.921 1.893 -19.197 1.00 89.56 301 HIS A N 1
ATOM 2385 C CA . HIS A 1 301 ? 15.657 2.261 -18.577 1.00 89.56 301 HIS A CA 1
ATOM 2386 C C . HIS A 1 301 ? 14.737 1.059 -18.696 1.00 89.56 301 HIS A C 1
ATOM 2388 O O . HIS A 1 301 ? 14.467 0.573 -19.797 1.00 89.56 301 HIS A O 1
ATOM 2394 N N . LEU A 1 302 ? 14.288 0.595 -17.539 1.00 91.25 302 LEU A N 1
ATOM 2395 C CA . LEU A 1 302 ? 13.246 -0.400 -17.408 1.00 91.25 302 LEU A CA 1
ATOM 2396 C C . LEU A 1 302 ? 11.946 0.287 -17.001 1.00 91.25 302 LEU A C 1
ATOM 2398 O O . LEU A 1 302 ? 11.923 1.055 -16.038 1.00 91.25 302 LEU A O 1
ATOM 2402 N N . ARG A 1 303 ? 10.874 -0.003 -17.734 1.00 91.94 303 ARG A N 1
ATOM 2403 C CA . ARG A 1 303 ? 9.515 0.407 -17.385 1.00 91.94 303 ARG A CA 1
ATOM 2404 C C . ARG A 1 303 ? 8.696 -0.840 -17.094 1.00 91.94 303 ARG A C 1
ATOM 2406 O O . ARG A 1 303 ? 8.622 -1.733 -17.934 1.00 91.94 303 ARG A O 1
ATOM 2413 N N . LEU A 1 304 ? 8.113 -0.896 -15.909 1.00 90.88 304 LEU A N 1
ATOM 2414 C CA . LEU A 1 304 ? 7.151 -1.907 -15.507 1.00 90.88 304 LEU A CA 1
ATOM 2415 C C . LEU A 1 304 ? 5.757 -1.322 -15.691 1.00 90.88 304 LEU A C 1
ATOM 2417 O O . LEU A 1 304 ? 5.475 -0.246 -15.167 1.00 90.88 304 LEU A O 1
ATOM 2421 N N . VAL A 1 305 ? 4.904 -2.012 -16.436 1.00 89.75 305 VAL A N 1
ATOM 2422 C CA . VAL A 1 305 ? 3.491 -1.662 -16.566 1.00 89.75 305 VAL A CA 1
ATOM 2423 C C . VAL A 1 305 ? 2.676 -2.813 -15.996 1.00 89.75 305 VAL A C 1
ATOM 2425 O O . VAL A 1 305 ? 2.796 -3.952 -16.456 1.00 89.75 305 VAL A O 1
ATOM 2428 N N . CYS A 1 306 ? 1.889 -2.516 -14.969 1.00 88.75 306 CYS A N 1
ATOM 2429 C CA . CYS A 1 306 ? 1.015 -3.470 -14.299 1.00 88.75 306 CYS A CA 1
ATOM 2430 C C . CYS A 1 306 ? -0.431 -3.169 -14.694 1.00 88.75 306 CYS A C 1
ATOM 2432 O O . CYS A 1 306 ? -0.876 -2.033 -14.528 1.00 88.75 306 CYS A O 1
ATOM 2434 N N . TRP A 1 307 ? -1.153 -4.177 -15.190 1.00 85.00 307 TRP A N 1
ATOM 2435 C CA . TRP A 1 307 ? -2.592 -4.085 -15.440 1.00 85.00 307 TRP A CA 1
ATOM 2436 C C . TRP A 1 307 ? -3.346 -4.919 -14.418 1.00 85.00 307 TRP A C 1
ATOM 2438 O O . TRP A 1 307 ? -3.218 -6.146 -14.407 1.00 85.00 307 TRP A O 1
ATOM 2448 N N . ALA A 1 308 ? -4.198 -4.250 -13.647 1.00 74.31 308 ALA A N 1
ATOM 2449 C CA . ALA A 1 308 ? -5.246 -4.915 -12.897 1.00 74.31 308 ALA A CA 1
ATOM 2450 C C . ALA A 1 308 ? -6.379 -5.296 -13.860 1.00 74.31 308 ALA A C 1
ATOM 2452 O O . ALA A 1 308 ? -7.161 -4.440 -14.288 1.00 74.31 308 ALA A O 1
ATOM 2453 N N . VAL A 1 309 ? -6.495 -6.573 -14.236 1.00 64.62 309 VAL A N 1
ATOM 2454 C CA . VAL A 1 309 ? -7.630 -7.014 -15.059 1.00 64.62 309 VAL A CA 1
ATOM 2455 C C . VAL A 1 309 ? -8.873 -7.078 -14.176 1.00 64.62 309 VAL A C 1
ATOM 2457 O O . VAL A 1 309 ? -9.151 -8.075 -13.510 1.00 64.62 309 VAL A O 1
ATOM 2460 N N . ARG A 1 310 ? -9.663 -6.001 -14.195 1.00 64.50 310 ARG A N 1
ATOM 2461 C CA . ARG A 1 310 ? -11.005 -5.997 -13.609 1.00 64.50 310 ARG A CA 1
ATOM 2462 C C . ARG A 1 310 ? -11.948 -6.787 -14.510 1.00 64.50 310 ARG A C 1
ATOM 2464 O O . ARG A 1 310 ? -12.406 -6.281 -15.533 1.00 64.50 310 ARG A O 1
ATOM 2471 N N . ARG A 1 311 ? -12.295 -8.014 -14.120 1.00 55.97 311 ARG A N 1
ATOM 2472 C CA . ARG A 1 311 ? -13.473 -8.681 -14.685 1.00 55.97 311 ARG A CA 1
ATOM 2473 C C . ARG A 1 311 ? -14.704 -8.176 -13.944 1.00 55.97 311 ARG A C 1
ATOM 2475 O O . ARG A 1 311 ? -14.962 -8.581 -12.819 1.00 55.97 311 ARG A O 1
ATOM 2482 N N . SER A 1 312 ? -15.461 -7.282 -14.578 1.00 49.75 312 SER A N 1
ATOM 2483 C CA . SER A 1 312 ? -16.811 -6.970 -14.109 1.00 49.75 312 SER A CA 1
ATOM 2484 C C . SER A 1 312 ? -17.673 -8.216 -14.299 1.00 49.75 312 SER A C 1
ATOM 2486 O O . SER A 1 312 ? -17.974 -8.608 -15.428 1.00 49.75 312 SER A O 1
ATOM 2488 N N . VAL A 1 313 ? -18.042 -8.868 -13.198 1.00 48.72 313 VAL A N 1
ATOM 2489 C CA . VAL A 1 313 ? -19.115 -9.860 -13.219 1.00 48.72 313 VAL A CA 1
ATOM 2490 C C . VAL A 1 313 ? -20.417 -9.067 -13.303 1.00 48.72 313 VAL A C 1
ATOM 2492 O O . VAL A 1 313 ? -20.799 -8.382 -12.358 1.00 48.72 313 VAL A O 1
ATOM 2495 N N . ARG A 1 314 ? -21.094 -9.101 -14.456 1.00 42.94 314 ARG A N 1
ATOM 2496 C CA . ARG A 1 314 ? -22.463 -8.578 -14.565 1.00 42.94 314 ARG A CA 1
ATOM 2497 C C . ARG A 1 314 ? -23.386 -9.495 -13.760 1.00 42.94 314 ARG A C 1
ATOM 2499 O O . ARG A 1 314 ? -23.822 -10.517 -14.276 1.00 42.94 314 ARG A O 1
ATOM 2506 N N . GLY A 1 315 ? -23.673 -9.137 -12.513 1.00 46.16 315 GLY A N 1
ATOM 2507 C CA . GLY A 1 315 ? -24.624 -9.851 -11.661 1.00 46.16 315 GLY A CA 1
ATOM 2508 C C . GLY A 1 315 ? -25.217 -8.932 -10.596 1.00 46.16 315 GLY A C 1
ATOM 2509 O O . GLY A 1 315 ? -24.499 -8.496 -9.713 1.00 46.16 315 GLY A O 1
ATOM 2510 N N . THR A 1 316 ? -26.510 -8.623 -10.750 1.00 42.84 316 THR A N 1
ATOM 2511 C CA . THR A 1 316 ? -27.493 -8.069 -9.787 1.00 42.84 316 THR A CA 1
ATOM 2512 C C . THR A 1 316 ? -27.056 -7.010 -8.754 1.00 42.84 316 THR A C 1
ATOM 2514 O O . THR A 1 316 ? -26.220 -7.223 -7.885 1.00 42.84 316 THR A O 1
ATOM 2517 N N . ARG A 1 317 ? -27.744 -5.858 -8.812 1.00 44.88 317 ARG A N 1
ATOM 2518 C CA . ARG A 1 317 ? -27.633 -4.689 -7.919 1.00 44.88 317 ARG A CA 1
ATOM 2519 C C . ARG A 1 317 ? -27.476 -5.067 -6.433 1.00 44.88 317 ARG A C 1
ATOM 2521 O O . ARG A 1 317 ? -28.445 -5.515 -5.832 1.00 44.88 317 ARG A O 1
ATOM 2528 N N . ARG A 1 318 ? -26.297 -4.743 -5.877 1.00 37.12 318 ARG A N 1
ATOM 2529 C CA . ARG A 1 318 ? -25.948 -4.376 -4.473 1.00 37.12 318 ARG A CA 1
ATOM 2530 C C . ARG A 1 318 ? -24.699 -5.055 -3.896 1.00 37.12 318 ARG A C 1
ATOM 2532 O O . ARG A 1 318 ? -24.322 -4.735 -2.778 1.00 37.12 318 ARG A O 1
ATOM 2539 N N . SER A 1 319 ? -23.986 -5.870 -4.665 1.00 34.31 319 SER A N 1
ATOM 2540 C CA . SER A 1 319 ? -22.655 -6.355 -4.288 1.00 34.31 319 SER A CA 1
ATOM 2541 C C . SER A 1 319 ? -21.737 -6.291 -5.507 1.00 34.31 319 SER A C 1
ATOM 2543 O O . SER A 1 319 ? -22.004 -6.938 -6.518 1.00 34.31 319 SER A O 1
ATOM 2545 N N . PHE A 1 320 ? -20.692 -5.461 -5.457 1.00 33.16 320 PHE A N 1
ATOM 2546 C CA . PHE A 1 320 ? -19.598 -5.558 -6.420 1.00 33.16 320 PHE A CA 1
ATOM 2547 C C . PHE A 1 320 ? -18.778 -6.792 -6.038 1.00 33.16 320 PHE A C 1
ATOM 2549 O O . PHE A 1 320 ? -17.924 -6.725 -5.161 1.00 33.16 320 PHE A O 1
ATOM 2556 N N . ASP A 1 321 ? -19.065 -7.932 -6.666 1.00 35.50 321 ASP A N 1
ATOM 2557 C CA . ASP A 1 321 ? -18.249 -9.137 -6.515 1.00 35.50 321 ASP A CA 1
ATOM 2558 C C . ASP A 1 321 ? -16.923 -8.933 -7.271 1.00 35.50 321 ASP A C 1
ATOM 2560 O O . ASP A 1 321 ? -16.844 -9.036 -8.503 1.00 35.50 321 ASP A O 1
ATOM 2564 N N . TRP A 1 322 ? -15.878 -8.544 -6.536 1.00 36.19 322 TRP A N 1
ATOM 2565 C CA . TRP A 1 322 ? -14.539 -8.308 -7.068 1.00 36.19 322 TRP A CA 1
ATOM 2566 C C . TRP A 1 322 ? -13.843 -9.639 -7.373 1.00 36.19 322 TRP A C 1
ATOM 2568 O O . TRP A 1 322 ? -13.045 -10.145 -6.585 1.00 36.19 322 TRP A O 1
ATOM 2578 N N . ARG A 1 323 ? -14.075 -10.209 -8.560 1.00 44.84 323 ARG A N 1
ATOM 2579 C CA . ARG A 1 323 ? -13.221 -11.304 -9.043 1.00 44.84 323 ARG A CA 1
ATOM 2580 C C . ARG A 1 323 ? -11.888 -10.746 -9.531 1.00 44.84 323 ARG A C 1
ATOM 2582 O O . ARG A 1 323 ? -11.796 -10.203 -10.632 1.00 44.84 323 ARG A O 1
ATOM 2589 N N . ILE A 1 324 ? -10.858 -10.899 -8.698 1.00 49.59 324 ILE A N 1
ATOM 2590 C CA . ILE A 1 324 ? -9.467 -10.563 -9.022 1.00 49.59 324 ILE A CA 1
ATOM 2591 C C . ILE A 1 324 ? -9.025 -11.436 -10.209 1.00 49.59 324 ILE A C 1
ATOM 2593 O O . ILE A 1 324 ? -8.955 -12.666 -10.111 1.00 49.59 324 ILE A O 1
ATOM 2597 N N . GLY A 1 325 ? -8.826 -10.786 -11.358 1.00 56.38 325 GLY A N 1
ATOM 2598 C CA . GLY A 1 325 ? -8.447 -11.407 -12.622 1.00 56.38 325 GLY A CA 1
ATOM 2599 C C . GLY A 1 325 ? -6.961 -11.750 -12.708 1.00 56.38 325 GLY A C 1
ATOM 2600 O O . GLY A 1 325 ? -6.195 -11.584 -11.766 1.00 56.38 325 GLY A O 1
ATOM 2601 N N . GLU A 1 326 ? -6.562 -12.282 -13.859 1.00 65.31 326 GLU A N 1
ATOM 2602 C CA . GLU A 1 326 ? -5.163 -12.563 -14.179 1.00 65.31 326 GLU A CA 1
ATOM 2603 C C . GLU A 1 326 ? -4.334 -11.272 -14.149 1.00 65.31 326 GLU A C 1
ATOM 2605 O O . GLU A 1 326 ? -4.633 -10.320 -14.868 1.00 65.31 326 GLU A O 1
ATOM 2610 N N . LEU A 1 327 ? -3.269 -11.254 -13.348 1.00 74.62 327 LEU A N 1
ATOM 2611 C CA . LEU A 1 327 ? -2.277 -10.187 -13.381 1.00 74.62 327 LEU A CA 1
ATOM 2612 C C . LEU A 1 327 ? -1.465 -10.299 -14.672 1.00 74.62 327 LEU A C 1
ATOM 2614 O O . LEU A 1 327 ? -0.778 -11.296 -14.902 1.00 74.62 327 LEU A O 1
ATOM 2618 N N . THR A 1 328 ? -1.514 -9.252 -15.492 1.00 75.81 328 THR A N 1
ATOM 2619 C CA . THR A 1 328 ? -0.615 -9.101 -16.639 1.00 75.81 328 THR A CA 1
ATOM 2620 C C . THR A 1 328 ? 0.433 -8.058 -16.303 1.00 75.81 328 THR A C 1
ATOM 2622 O O . THR A 1 328 ? 0.104 -6.919 -15.967 1.00 75.81 328 THR A O 1
ATOM 2625 N N . VAL A 1 329 ? 1.703 -8.440 -16.430 1.00 76.44 329 VAL A N 1
ATOM 2626 C CA . VAL A 1 329 ? 2.826 -7.522 -16.241 1.00 76.44 329 VAL A CA 1
ATOM 2627 C C . VAL A 1 329 ? 3.658 -7.456 -17.515 1.00 76.44 329 VAL A C 1
ATOM 2629 O O . VAL A 1 329 ? 4.099 -8.480 -18.045 1.00 76.44 329 VAL A O 1
ATOM 2632 N N . LEU A 1 330 ? 3.875 -6.237 -18.009 1.00 78.12 330 LEU A N 1
ATOM 2633 C CA . LEU A 1 330 ? 4.768 -5.954 -19.130 1.00 78.12 330 LEU A CA 1
ATOM 2634 C C . LEU A 1 330 ? 6.012 -5.265 -18.589 1.00 78.12 330 LEU A C 1
ATOM 2636 O O . LEU A 1 330 ? 5.934 -4.184 -18.001 1.00 78.12 330 LEU A O 1
ATOM 2640 N N . ARG A 1 331 ? 7.170 -5.865 -18.839 1.00 83.38 331 ARG A N 1
ATOM 2641 C CA . ARG A 1 331 ? 8.459 -5.237 -18.579 1.00 83.38 331 ARG A CA 1
ATOM 2642 C C . ARG A 1 331 ? 9.061 -4.806 -19.904 1.00 83.38 331 ARG A C 1
ATOM 2644 O O . ARG A 1 331 ? 9.342 -5.615 -20.785 1.00 83.38 331 ARG A O 1
ATOM 2651 N N . LEU A 1 332 ? 9.278 -3.507 -20.030 1.00 78.19 332 LEU A N 1
ATOM 2652 C CA . LEU A 1 332 ? 9.918 -2.894 -21.181 1.00 78.19 332 LEU A CA 1
ATOM 2653 C C . LEU A 1 332 ? 11.369 -2.584 -20.835 1.00 78.19 332 LEU A C 1
ATOM 2655 O O . LEU A 1 332 ? 11.633 -1.889 -19.854 1.00 78.19 332 LEU A O 1
ATOM 2659 N N . SER A 1 333 ? 12.302 -3.064 -21.652 1.00 79.44 333 SER A N 1
ATOM 2660 C CA . SER A 1 333 ? 13.733 -2.810 -21.508 1.00 79.44 333 SER A CA 1
ATOM 2661 C C . SER A 1 333 ? 14.308 -2.178 -22.763 1.00 79.44 333 SER A C 1
ATOM 2663 O O . SER A 1 333 ? 14.092 -2.659 -23.875 1.00 79.44 333 SER A O 1
ATOM 2665 N N . MET A 1 334 ? 15.061 -1.093 -22.596 1.00 74.94 334 MET A N 1
ATOM 2666 C CA . MET A 1 334 ? 15.784 -0.487 -23.706 1.00 74.94 334 MET A CA 1
ATOM 2667 C C . MET A 1 334 ? 17.050 0.220 -23.220 1.00 74.94 334 MET A C 1
ATOM 2669 O O . MET A 1 334 ? 17.039 0.988 -22.253 1.00 74.94 334 MET A O 1
ATOM 2673 N N . CYS A 1 335 ? 18.129 -0.005 -23.964 1.00 74.88 335 CYS A N 1
ATOM 2674 C CA . CYS A 1 335 ? 19.385 0.714 -23.829 1.00 74.88 335 CYS A CA 1
ATOM 2675 C C . CYS A 1 335 ? 19.358 1.941 -24.746 1.00 74.88 335 CYS A C 1
ATOM 2677 O O . CYS A 1 335 ? 19.316 1.823 -25.971 1.00 74.88 335 CYS A O 1
ATOM 2679 N N . THR A 1 336 ? 19.355 3.144 -24.171 1.00 63.38 336 THR A N 1
ATOM 2680 C CA . THR A 1 336 ? 19.455 4.365 -24.976 1.00 63.38 336 THR A CA 1
ATOM 2681 C C . THR A 1 336 ? 20.927 4.679 -25.232 1.00 63.38 336 THR A C 1
ATOM 2683 O O . THR A 1 336 ? 21.581 5.322 -24.410 1.00 63.38 336 THR A O 1
ATOM 2686 N N . ARG A 1 337 ? 21.464 4.293 -26.397 1.00 54.47 337 ARG A N 1
ATOM 2687 C CA . ARG A 1 337 ? 22.679 4.925 -26.938 1.00 54.47 337 ARG A CA 1
ATOM 2688 C C . ARG A 1 337 ? 22.323 6.329 -27.442 1.00 54.47 337 ARG A C 1
ATOM 2690 O O . ARG A 1 337 ? 22.279 6.567 -28.639 1.00 54.47 337 ARG A O 1
ATOM 2697 N N . ARG A 1 338 ? 22.046 7.281 -26.547 1.00 51.09 338 ARG A N 1
ATOM 2698 C CA . ARG A 1 338 ? 22.244 8.690 -26.920 1.00 51.09 338 ARG A CA 1
ATOM 2699 C C . ARG A 1 338 ? 23.740 8.922 -26.888 1.00 51.09 338 ARG A C 1
ATOM 2701 O O . ARG A 1 338 ? 24.327 8.759 -25.826 1.00 51.09 338 ARG A O 1
ATOM 2708 N N . SER A 1 339 ? 24.375 9.229 -28.011 1.00 41.00 339 SER A N 1
ATOM 2709 C CA . SER A 1 339 ? 25.695 9.866 -27.998 1.00 41.00 339 SER A CA 1
ATOM 2710 C C . SER A 1 339 ? 25.711 10.887 -26.856 1.00 41.00 339 SER A C 1
ATOM 2712 O O . SER A 1 339 ? 24.773 11.679 -26.728 1.00 41.00 339 SER A O 1
ATOM 2714 N N . LEU A 1 340 ? 26.708 10.817 -25.960 1.00 43.16 340 LEU A N 1
ATOM 2715 C CA . LEU A 1 340 ? 26.982 12.000 -25.141 1.00 43.16 340 LEU A CA 1
ATOM 2716 C C . LEU A 1 340 ? 27.080 13.161 -26.143 1.00 43.16 340 LEU A C 1
ATOM 2718 O O . LEU A 1 340 ? 27.659 12.934 -27.215 1.00 43.16 340 LEU A O 1
ATOM 2722 N N . PRO A 1 341 ? 26.499 14.346 -25.874 1.00 43.62 341 PRO A N 1
ATOM 2723 C CA . PRO A 1 341 ? 26.906 15.514 -26.643 1.00 43.62 341 PRO A CA 1
ATOM 2724 C C . PRO A 1 341 ? 28.437 15.488 -26.646 1.00 43.62 341 PRO A C 1
ATOM 2726 O O . PRO A 1 341 ? 28.997 15.220 -25.574 1.00 43.62 341 PRO A O 1
ATOM 2729 N N . PRO A 1 342 ? 29.098 15.592 -27.817 1.00 40.41 342 PRO A N 1
ATOM 2730 C CA . PRO A 1 342 ? 30.549 15.537 -27.869 1.00 40.41 342 PRO A CA 1
ATOM 2731 C C . PRO A 1 342 ? 31.030 16.486 -26.789 1.00 40.41 342 PRO A C 1
ATOM 2733 O O . PRO A 1 342 ? 30.594 17.638 -26.751 1.00 40.41 342 PRO A O 1
ATOM 2736 N N . THR A 1 343 ? 31.797 15.959 -25.835 1.00 45.81 343 THR A N 1
ATOM 2737 C CA . THR A 1 343 ? 32.470 16.782 -24.845 1.00 45.81 343 THR A CA 1
ATOM 2738 C C . THR A 1 343 ? 33.169 17.831 -25.685 1.00 45.81 343 THR A C 1
ATOM 2740 O O . THR A 1 343 ? 34.039 17.468 -26.476 1.00 45.81 343 THR A O 1
ATOM 2743 N N . ILE A 1 344 ? 32.686 19.077 -25.646 1.00 48.72 344 ILE A N 1
ATOM 2744 C CA . ILE A 1 344 ? 33.313 20.171 -26.375 1.00 48.72 344 ILE A CA 1
ATOM 2745 C C . ILE A 1 344 ? 34.736 20.144 -25.855 1.00 48.72 344 ILE A C 1
ATOM 2747 O O . ILE A 1 344 ? 34.964 20.389 -24.668 1.00 48.72 344 ILE A O 1
ATOM 2751 N N . GLY A 1 345 ? 35.653 19.691 -26.709 1.00 42.38 345 GLY A N 1
ATOM 2752 C CA . GLY A 1 345 ? 37.057 19.645 -26.382 1.00 42.38 345 GLY A CA 1
ATOM 2753 C C . GLY A 1 345 ? 37.409 21.056 -25.969 1.00 42.38 345 GLY A C 1
ATOM 2754 O O . GLY A 1 345 ? 37.331 21.976 -26.780 1.00 42.38 345 GLY A O 1
ATOM 2755 N N . ARG A 1 346 ? 37.722 21.239 -24.686 1.00 46.38 346 ARG A N 1
ATOM 2756 C CA . ARG A 1 346 ? 38.493 22.394 -24.256 1.00 46.38 346 ARG A CA 1
ATOM 2757 C C . ARG A 1 346 ? 39.769 22.308 -25.081 1.00 46.38 346 ARG A C 1
ATOM 2759 O O . ARG A 1 346 ? 40.603 21.448 -24.814 1.00 46.38 346 ARG A O 1
ATOM 2766 N N . ALA A 1 347 ? 39.870 23.136 -26.116 1.00 45.09 347 ALA A N 1
ATOM 2767 C CA . ALA A 1 347 ? 41.156 23.477 -26.683 1.00 45.09 347 ALA A CA 1
ATOM 2768 C C . ALA A 1 347 ? 41.960 24.058 -25.516 1.00 45.09 347 ALA A C 1
ATOM 2770 O O . ALA A 1 347 ? 41.607 25.112 -24.982 1.00 45.09 347 ALA A O 1
ATOM 2771 N N . MET A 1 348 ? 42.931 23.291 -25.021 1.00 43.91 348 MET A N 1
ATOM 2772 C CA . MET A 1 348 ? 43.982 23.884 -24.212 1.00 43.91 348 MET A CA 1
ATOM 2773 C C . MET A 1 348 ? 44.850 24.725 -25.158 1.00 43.91 348 MET A C 1
ATOM 2775 O O . MET A 1 348 ? 45.103 24.256 -26.271 1.00 43.91 348 MET A O 1
ATOM 2779 N N . PRO A 1 349 ? 45.221 25.954 -24.761 1.00 57.06 349 PRO A N 1
ATOM 2780 C CA . PRO A 1 349 ? 46.165 26.777 -25.507 1.00 57.06 349 PRO A CA 1
ATOM 2781 C C . PRO A 1 349 ? 47.557 26.145 -25.575 1.00 57.06 349 PRO A C 1
ATOM 2783 O O . PRO A 1 349 ? 47.916 25.398 -24.631 1.00 57.06 349 PRO A O 1
#

Organism: Vitrella brassicaformis (strain CCMP3155) (NCBI:txid1169540)

Radius of gyration: 25.15 Å; chains: 1; bounding box: 80×50×80 Å